Protein AF-A0A1Y3QHW6-F1 (afdb_monomer_lite)

Radius of gyration: 36.54 Å; chains: 1; bounding box: 69×75×124 Å

Secondary structure (DSSP, 8-state):
----S-EEHHHHHHHH---HHHHHHHHHHHHHHHT-EE-TTS-EEE-GGGHHHHHHHHTT--HHHHHHHHH-TT--PPPP-----------------------PPP-----PPP-PPP---------------PPPPPPPP---SHHHHHHHHHHHHHHHHHHHHHHHHHHHHHHHHHHHHHHHHHS-----------------------------------------------------

Foldseek 3Di:
DDQPQKDWLVRLCVVQVNDSVVSLVCCVVCVVVQVWDADPVRTTIHGPLLSQLSNCVSLVHDNVVSVVCSVDVVPDDDPRPPDPPPDDDDPDPPPDPPDDPPDDDDDDDDDDDDDDDDDDDDDDDDDDDDDDPDPDDPDPDPPDDDVVVVVVVSVVVVVVVVVVVVVVVVVVVVVVVVVVVVVVVVPDDPPPPDDDDDDDDDDDDDDDDDDDDDDDDDDPPPPPDPDPDDDDPDDPPDDD

pLDDT: mean 71.09, std 21.03, range [38.38, 97.81]

Structure (mmCIF, N/CA/C/O backbone):
data_AF-A0A1Y3QHW6-F1
#
_entry.id   AF-A0A1Y3QHW6-F1
#
loop_
_atom_site.group_PDB
_atom_site.id
_atom_site.type_symbol
_atom_site.label_atom_id
_atom_site.label_alt_id
_atom_site.label_comp_id
_atom_site.label_asym_id
_atom_site.label_entity_id
_atom_site.label_seq_id
_atom_site.pdbx_PDB_ins_code
_atom_site.Cartn_x
_atom_site.Cartn_y
_atom_site.Cartn_z
_atom_site.occupancy
_atom_site.B_iso_or_equiv
_atom_site.auth_seq_id
_atom_site.auth_comp_id
_atom_site.auth_asym_id
_atom_site.auth_atom_id
_atom_site.pdbx_PDB_model_num
ATOM 1 N N . MET A 1 1 ? 20.702 -20.110 -12.084 1.00 50.31 1 MET A N 1
ATOM 2 C CA . MET A 1 1 ? 19.953 -19.387 -11.038 1.00 50.31 1 MET A CA 1
ATOM 3 C C . MET A 1 1 ? 20.447 -17.958 -11.109 1.00 50.31 1 MET A C 1
ATOM 5 O O . MET A 1 1 ? 21.580 -17.715 -10.714 1.00 50.31 1 MET A O 1
ATOM 9 N N . ASP A 1 2 ? 19.695 -17.079 -11.771 1.00 49.91 2 ASP A N 1
ATOM 10 C CA . ASP A 1 2 ? 20.129 -15.710 -12.058 1.00 49.91 2 ASP A CA 1
ATOM 11 C C . ASP A 1 2 ? 20.392 -14.936 -10.763 1.00 49.91 2 ASP A C 1
ATOM 13 O O . ASP A 1 2 ? 19.491 -14.714 -9.958 1.00 49.91 2 ASP A O 1
ATOM 17 N N . LEU A 1 3 ? 21.645 -14.522 -10.573 1.00 64.12 3 LEU A N 1
ATOM 18 C CA . LEU A 1 3 ? 22.094 -13.652 -9.486 1.00 64.12 3 LEU A CA 1
ATOM 19 C C . LEU A 1 3 ? 21.730 -12.199 -9.811 1.00 64.12 3 LEU A C 1
ATOM 21 O O . LEU A 1 3 ? 22.597 -11.329 -9.867 1.00 64.12 3 LEU A O 1
ATOM 25 N N . ARG A 1 4 ? 20.454 -11.925 -10.097 1.00 70.38 4 ARG A N 1
ATOM 26 C CA . ARG A 1 4 ? 20.011 -10.534 -10.188 1.00 70.38 4 ARG A CA 1
ATOM 27 C C . ARG A 1 4 ? 20.125 -9.921 -8.797 1.00 70.38 4 ARG A C 1
ATOM 29 O O . ARG A 1 4 ? 19.460 -10.359 -7.859 1.00 70.38 4 ARG A O 1
ATOM 36 N N . THR A 1 5 ? 21.010 -8.937 -8.683 1.00 85.94 5 THR A N 1
ATOM 37 C CA . THR A 1 5 ? 21.244 -8.178 -7.449 1.00 85.94 5 THR A CA 1
ATOM 38 C C . THR A 1 5 ? 20.034 -7.314 -7.098 1.00 85.94 5 THR A C 1
ATOM 40 O O . THR A 1 5 ? 19.753 -7.094 -5.921 1.00 85.94 5 THR A O 1
ATOM 43 N N . GLU A 1 6 ? 19.293 -6.874 -8.116 1.00 95.06 6 GLU A N 1
ATOM 44 C CA . GLU A 1 6 ? 18.176 -5.946 -7.990 1.00 95.06 6 GLU A CA 1
ATOM 45 C C . GLU A 1 6 ? 16.954 -6.439 -8.775 1.00 95.06 6 GLU A C 1
ATOM 47 O O . GLU A 1 6 ? 17.069 -6.986 -9.874 1.00 95.06 6 GLU A O 1
ATOM 52 N N . TYR A 1 7 ? 15.783 -6.233 -8.184 1.00 96.44 7 TYR A N 1
ATOM 53 C CA . TYR A 1 7 ? 14.470 -6.596 -8.695 1.00 96.44 7 TYR A CA 1
ATOM 54 C C . TYR A 1 7 ? 13.623 -5.336 -8.784 1.00 96.44 7 TYR A C 1
ATOM 56 O O . TYR A 1 7 ? 13.557 -4.558 -7.833 1.00 96.44 7 TYR A O 1
ATOM 64 N N . THR A 1 8 ? 12.952 -5.137 -9.908 1.00 97.12 8 THR A N 1
ATOM 65 C CA . THR A 1 8 ? 11.992 -4.041 -10.079 1.00 97.12 8 THR A CA 1
ATOM 66 C C . THR A 1 8 ? 10.615 -4.430 -9.532 1.00 97.12 8 THR A C 1
ATOM 68 O O . THR A 1 8 ? 10.347 -5.601 -9.255 1.00 97.12 8 THR A O 1
ATOM 71 N N . VAL A 1 9 ? 9.700 -3.465 -9.402 1.00 97.25 9 VAL A N 1
ATOM 72 C CA . VAL A 1 9 ? 8.302 -3.735 -9.014 1.00 97.25 9 VAL A CA 1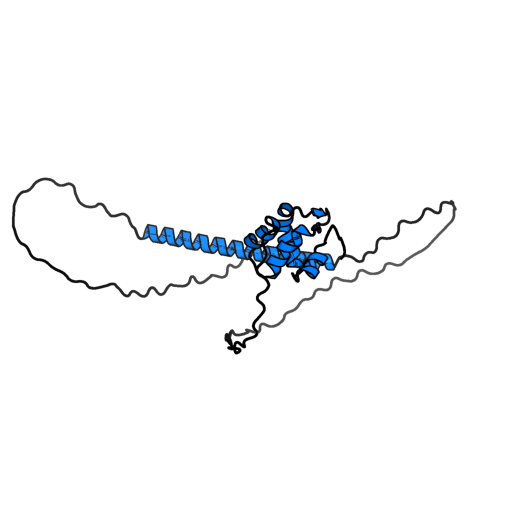
ATOM 73 C C . VAL A 1 9 ? 7.643 -4.835 -9.878 1.00 97.25 9 VAL A C 1
ATOM 75 O O . VAL A 1 9 ? 7.065 -5.757 -9.294 1.00 97.25 9 VAL A O 1
ATOM 78 N N . PRO A 1 10 ? 7.728 -4.814 -11.229 1.00 97.31 10 PRO A N 1
ATOM 79 C CA . PRO A 1 10 ? 7.222 -5.909 -12.060 1.00 97.31 10 PRO A CA 1
ATOM 80 C C . PRO A 1 10 ? 7.868 -7.265 -11.761 1.00 97.31 10 PRO A C 1
ATOM 82 O O . PRO A 1 10 ? 7.159 -8.270 -11.713 1.00 97.31 10 PRO A O 1
ATOM 85 N N . ASP A 1 11 ? 9.183 -7.306 -11.519 1.00 96.94 11 ASP A N 1
ATOM 86 C CA . ASP A 1 11 ? 9.879 -8.558 -11.196 1.00 96.94 11 ASP A CA 1
ATOM 87 C C . ASP A 1 11 ? 9.342 -9.154 -9.885 1.00 96.94 11 ASP A C 1
ATOM 89 O O . ASP A 1 11 ? 9.005 -10.338 -9.822 1.00 96.94 11 ASP A O 1
ATOM 93 N N . VAL A 1 12 ? 9.189 -8.323 -8.847 1.00 97.19 12 VAL A N 1
ATOM 94 C CA . VAL A 1 12 ? 8.640 -8.744 -7.547 1.00 97.19 12 VAL A CA 1
ATOM 95 C C . VAL A 1 12 ? 7.199 -9.236 -7.689 1.00 97.19 12 VAL A C 1
ATOM 97 O O . VAL A 1 12 ? 6.845 -10.263 -7.102 1.00 97.19 12 VAL A O 1
ATOM 100 N N . ALA A 1 13 ? 6.373 -8.549 -8.483 1.00 97.25 13 ALA A N 1
ATOM 101 C CA . ALA A 1 13 ? 4.994 -8.953 -8.753 1.00 97.25 13 ALA A CA 1
ATOM 102 C C . ALA A 1 13 ? 4.929 -10.347 -9.399 1.00 97.25 13 ALA A C 1
ATOM 104 O O . ALA A 1 13 ? 4.213 -11.221 -8.909 1.00 97.25 13 ALA A O 1
ATOM 105 N N . VAL A 1 14 ? 5.740 -10.596 -10.432 1.00 97.06 14 VAL A N 1
ATOM 106 C CA . VAL A 1 14 ? 5.816 -11.907 -11.102 1.00 97.06 14 VAL A CA 1
ATOM 107 C C . VAL A 1 14 ? 6.315 -12.995 -10.148 1.00 97.06 14 VAL A C 1
ATOM 109 O O . VAL A 1 14 ? 5.757 -14.089 -10.114 1.00 97.06 14 VAL A O 1
ATOM 112 N N . MET A 1 15 ? 7.335 -12.704 -9.338 1.00 95.31 15 MET A N 1
ATOM 113 C CA . MET A 1 15 ? 7.933 -13.689 -8.431 1.00 95.31 15 MET A CA 1
ATOM 114 C C . MET A 1 15 ? 7.059 -14.052 -7.228 1.00 95.31 15 MET A C 1
ATOM 116 O O . MET A 1 15 ? 7.204 -15.141 -6.668 1.00 95.31 15 MET A O 1
ATOM 120 N N . THR A 1 16 ? 6.205 -13.133 -6.781 1.00 96.25 16 THR A N 1
ATOM 121 C CA . THR A 1 16 ? 5.387 -13.316 -5.570 1.00 96.25 16 THR A CA 1
ATOM 122 C C . THR A 1 16 ? 3.918 -13.582 -5.876 1.00 96.25 16 THR A C 1
ATOM 124 O O . THR A 1 16 ? 3.204 -14.069 -5.004 1.00 96.25 16 THR A O 1
ATOM 127 N N . GLY A 1 17 ? 3.461 -13.284 -7.095 1.00 96.25 17 GLY A N 1
ATOM 128 C CA . GLY A 1 17 ? 2.051 -13.336 -7.478 1.00 96.25 17 GLY A CA 1
ATOM 129 C C . GLY A 1 17 ? 1.224 -12.158 -6.953 1.00 96.25 17 GLY A C 1
ATOM 130 O O . GLY A 1 17 ? 0.001 -12.167 -7.088 1.00 96.25 17 GLY A O 1
ATOM 131 N N . LEU A 1 18 ? 1.850 -11.144 -6.345 1.00 96.38 18 LEU A N 1
ATOM 132 C CA . LEU A 1 18 ? 1.150 -9.933 -5.919 1.00 96.38 18 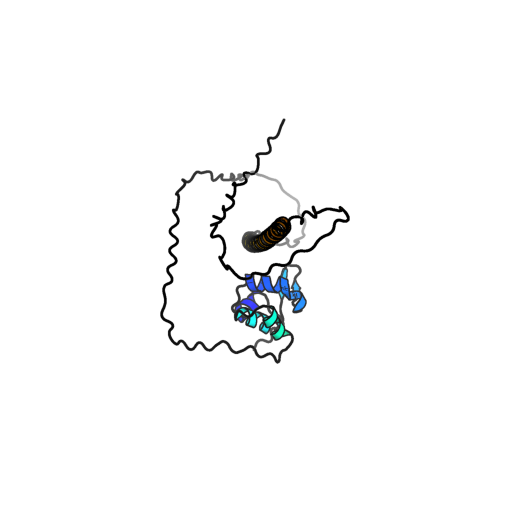LEU A CA 1
ATOM 133 C C . LEU A 1 18 ? 0.831 -9.023 -7.117 1.00 96.38 18 LEU A C 1
ATOM 135 O O . LEU A 1 18 ? 1.680 -8.844 -7.988 1.00 96.38 18 LEU A O 1
ATOM 139 N N . PRO A 1 19 ? -0.345 -8.365 -7.141 1.00 96.19 19 PRO A N 1
ATOM 140 C CA . PRO A 1 19 ? -0.639 -7.328 -8.126 1.00 96.19 19 PRO A CA 1
ATOM 141 C C . PRO A 1 19 ? 0.352 -6.161 -8.040 1.00 96.19 19 PRO A C 1
ATOM 143 O O . PRO A 1 19 ? 0.694 -5.722 -6.940 1.00 96.19 19 PRO A O 1
ATOM 146 N N . ILE A 1 20 ? 0.743 -5.600 -9.189 1.00 95.81 20 ILE A N 1
ATOM 147 C CA . ILE A 1 20 ? 1.669 -4.455 -9.272 1.00 95.81 20 ILE A CA 1
ATOM 148 C C . ILE A 1 20 ? 1.241 -3.279 -8.370 1.00 95.81 20 ILE A C 1
ATOM 150 O O . ILE A 1 20 ? 2.094 -2.804 -7.616 1.00 95.81 20 ILE A O 1
ATOM 154 N N . PRO A 1 21 ? -0.040 -2.846 -8.343 1.00 95.19 21 PRO A N 1
ATOM 155 C CA . PRO A 1 21 ? -0.464 -1.755 -7.460 1.00 95.19 21 PRO A CA 1
ATOM 156 C C . PRO A 1 21 ? -0.208 -2.057 -5.980 1.00 95.19 21 PRO A C 1
ATOM 158 O O . PRO A 1 21 ? 0.227 -1.196 -5.223 1.00 95.19 21 PRO A O 1
ATOM 161 N N . LYS A 1 22 ? -0.391 -3.318 -5.573 1.00 96.00 22 LYS A N 1
ATOM 162 C CA . LYS A 1 22 ? -0.171 -3.757 -4.192 1.00 96.00 22 LYS A CA 1
ATOM 163 C C . LYS A 1 22 ? 1.318 -3.783 -3.838 1.00 96.00 22 LYS A C 1
ATOM 165 O O . LYS A 1 22 ? 1.681 -3.403 -2.729 1.00 96.00 22 LYS A O 1
ATOM 170 N N . VAL A 1 23 ? 2.185 -4.178 -4.773 1.00 97.81 23 VAL A N 1
ATOM 171 C CA . VAL A 1 23 ? 3.643 -4.081 -4.590 1.00 97.81 23 VAL A CA 1
ATOM 172 C C . VAL A 1 23 ? 4.070 -2.616 -4.463 1.00 97.81 23 VAL A C 1
ATOM 174 O O . VAL A 1 23 ? 4.787 -2.297 -3.519 1.00 97.81 23 VAL A O 1
ATOM 177 N N . ARG A 1 24 ? 3.586 -1.717 -5.339 1.00 96.44 24 ARG A N 1
ATOM 178 C CA . ARG A 1 24 ? 3.867 -0.267 -5.258 1.00 96.44 24 ARG A CA 1
ATOM 179 C C . ARG A 1 24 ? 3.414 0.333 -3.927 1.00 96.44 24 ARG A C 1
ATOM 181 O O . ARG A 1 24 ? 4.189 1.058 -3.308 1.00 96.44 24 ARG A O 1
ATOM 188 N N . TYR A 1 25 ? 2.211 -0.010 -3.470 1.00 96.56 25 TYR A N 1
ATOM 189 C CA . TYR A 1 25 ? 1.670 0.443 -2.188 1.00 96.56 25 TYR A CA 1
ATOM 190 C C . TYR A 1 25 ? 2.585 0.073 -1.014 1.00 96.56 25 TYR A C 1
ATOM 192 O O . TYR A 1 25 ? 3.003 0.937 -0.245 1.00 96.56 25 TYR A O 1
ATOM 200 N N . TYR A 1 26 ? 2.974 -1.200 -0.900 1.00 97.12 26 TYR A N 1
ATOM 201 C CA . TYR A 1 26 ? 3.866 -1.619 0.184 1.00 97.12 26 TYR A CA 1
ATOM 202 C C . TYR A 1 26 ? 5.295 -1.100 0.031 1.00 97.12 26 TYR A C 1
ATOM 204 O O . TYR A 1 26 ? 5.968 -0.905 1.040 1.00 97.12 26 TYR A O 1
ATOM 212 N N . ALA A 1 27 ? 5.751 -0.849 -1.195 1.00 97.00 27 ALA A N 1
ATOM 213 C CA . ALA A 1 27 ? 7.024 -0.184 -1.437 1.00 97.00 27 ALA A CA 1
ATOM 214 C C . ALA A 1 27 ? 7.023 1.247 -0.887 1.00 97.00 27 ALA A C 1
ATOM 216 O O . ALA A 1 27 ? 7.979 1.636 -0.236 1.00 97.00 27 ALA A O 1
ATOM 217 N N . HIS A 1 28 ? 5.934 1.998 -1.054 1.00 96.38 28 HIS A N 1
ATOM 218 C CA . HIS A 1 28 ? 5.832 3.347 -0.490 1.00 96.38 28 HIS A CA 1
ATOM 219 C C . HIS A 1 28 ? 5.769 3.340 1.040 1.00 96.38 28 HIS A C 1
ATOM 221 O O . HIS A 1 28 ? 6.367 4.196 1.681 1.00 96.38 28 HIS A O 1
ATOM 227 N N . LEU A 1 29 ? 5.076 2.366 1.637 1.00 96.00 29 LEU A N 1
ATOM 228 C CA . LEU A 1 29 ? 4.942 2.295 3.095 1.00 96.00 29 LEU A CA 1
ATOM 229 C C . LEU A 1 29 ? 6.187 1.759 3.808 1.00 96.00 29 LEU A C 1
ATOM 231 O O . LEU A 1 29 ? 6.498 2.196 4.914 1.00 96.00 29 LEU A O 1
ATOM 235 N N . TYR A 1 30 ? 6.860 0.771 3.216 1.00 96.19 30 TYR A N 1
ATOM 236 C CA . TYR A 1 30 ? 7.916 0.006 3.886 1.00 96.19 30 TYR A CA 1
ATOM 237 C C . TYR A 1 30 ? 9.241 -0.007 3.124 1.00 96.19 30 TYR A C 1
ATOM 239 O O . TYR A 1 30 ? 10.205 -0.581 3.624 1.00 96.19 30 TYR A O 1
ATOM 247 N N . GLY A 1 31 ? 9.323 0.597 1.939 1.00 94.62 31 GLY A N 1
ATOM 248 C CA . GLY A 1 31 ? 10.508 0.553 1.082 1.00 94.62 31 GLY A CA 1
ATOM 249 C C . GLY A 1 31 ? 11.754 1.082 1.778 1.00 94.62 31 GLY A C 1
ATOM 250 O O . GLY A 1 31 ? 12.758 0.375 1.822 1.00 94.62 31 GLY A O 1
ATOM 251 N N . ASP A 1 32 ? 11.657 2.246 2.421 1.00 94.25 32 ASP A N 1
ATOM 252 C CA . ASP A 1 32 ? 12.771 2.840 3.170 1.00 94.25 32 ASP A CA 1
ATOM 253 C C . ASP A 1 32 ? 13.233 1.937 4.321 1.00 94.25 32 ASP A C 1
ATOM 255 O O . ASP A 1 32 ? 14.429 1.728 4.520 1.00 94.25 32 ASP A O 1
ATOM 259 N N . PHE A 1 33 ? 12.286 1.334 5.047 1.00 94.50 33 PHE A N 1
ATOM 260 C CA . PHE A 1 33 ? 12.586 0.410 6.144 1.00 94.50 33 PHE A CA 1
ATOM 261 C C . PHE A 1 33 ? 13.252 -0.880 5.650 1.00 94.50 33 PHE A C 1
ATOM 263 O O . PHE A 1 33 ? 14.163 -1.399 6.291 1.00 94.50 33 PHE A O 1
ATOM 270 N N . LEU A 1 34 ? 12.813 -1.391 4.499 1.00 94.06 34 LEU A N 1
ATOM 271 C CA . LEU A 1 34 ? 13.416 -2.550 3.847 1.00 94.06 34 LEU A CA 1
ATOM 272 C C . LEU A 1 34 ? 14.778 -2.211 3.217 1.00 94.06 34 LEU A C 1
ATOM 274 O O . LEU A 1 34 ? 15.486 -3.117 2.795 1.00 94.06 34 LEU A O 1
ATOM 278 N N . GLY A 1 35 ? 15.162 -0.933 3.130 1.00 94.88 35 GLY A N 1
ATOM 279 C CA . GLY A 1 35 ? 16.352 -0.503 2.398 1.00 94.88 35 GLY A CA 1
ATOM 280 C C . GLY A 1 35 ? 16.213 -0.693 0.884 1.00 94.88 35 GLY A C 1
ATOM 281 O O . GLY A 1 35 ? 17.214 -0.918 0.199 1.00 94.88 35 GLY A O 1
ATOM 282 N N . ALA A 1 36 ? 14.980 -0.662 0.374 1.00 96.06 36 ALA A N 1
ATOM 283 C CA . ALA A 1 36 ? 14.697 -0.527 -1.047 1.00 96.06 36 ALA A CA 1
ATOM 284 C C . ALA A 1 36 ? 15.061 0.889 -1.508 1.00 96.06 36 ALA A C 1
ATOM 286 O O . ALA A 1 36 ? 14.994 1.844 -0.736 1.00 96.06 36 ALA A O 1
ATOM 287 N N . THR A 1 37 ? 15.449 1.029 -2.770 1.00 96.81 37 THR A N 1
ATOM 288 C CA . THR A 1 37 ? 15.836 2.324 -3.333 1.00 96.81 37 THR A CA 1
ATOM 289 C C . THR A 1 37 ? 14.753 2.833 -4.268 1.00 96.81 37 THR A C 1
ATOM 291 O O . THR A 1 37 ? 14.316 2.114 -5.167 1.00 96.81 37 THR A O 1
ATOM 294 N N . CYS A 1 38 ? 14.327 4.077 -4.052 1.00 97.00 38 CYS A N 1
ATOM 295 C CA . CYS A 1 38 ? 13.420 4.782 -4.946 1.00 97.00 38 CYS A CA 1
ATOM 296 C C . CYS A 1 38 ? 14.232 5.648 -5.918 1.00 97.00 38 CYS A C 1
ATOM 298 O O . CYS A 1 38 ? 15.037 6.491 -5.515 1.00 97.00 38 CYS A O 1
ATOM 300 N N . SER A 1 39 ? 14.042 5.407 -7.209 1.00 94.56 39 SER A N 1
ATOM 301 C CA . SER A 1 39 ? 14.565 6.224 -8.299 1.00 94.56 39 SER A CA 1
ATOM 302 C C . SER A 1 39 ? 13.935 7.625 -8.266 1.00 94.56 39 SER A C 1
ATOM 304 O O . SER A 1 39 ? 12.776 7.758 -7.874 1.00 94.56 39 SER A O 1
ATOM 306 N N . PRO A 1 40 ? 14.618 8.682 -8.749 1.00 88.12 40 PRO A N 1
ATOM 307 C CA . PRO A 1 40 ? 14.020 10.017 -8.888 1.00 88.12 40 PRO A CA 1
ATOM 308 C C . PRO A 1 40 ? 12.761 10.048 -9.773 1.00 88.12 40 PRO A C 1
ATOM 310 O O . PRO A 1 40 ? 11.996 11.004 -9.707 1.00 88.12 40 PRO A O 1
ATOM 313 N N . PHE A 1 41 ? 12.539 9.012 -10.587 1.00 90.19 41 PHE A N 1
ATOM 314 C CA . PHE A 1 41 ? 11.335 8.843 -11.408 1.00 90.19 41 PHE A CA 1
ATOM 315 C C . PHE A 1 41 ? 10.190 8.105 -10.686 1.00 90.19 41 PHE A C 1
ATOM 317 O O . PHE A 1 41 ? 9.151 7.870 -11.292 1.00 90.19 41 PHE A O 1
ATOM 324 N N . GLY A 1 42 ? 10.361 7.738 -9.411 1.00 89.25 42 GLY A N 1
ATOM 325 C CA . GLY A 1 42 ? 9.351 7.038 -8.604 1.00 89.25 42 GLY A CA 1
ATOM 326 C C . GLY A 1 42 ? 9.382 5.508 -8.705 1.00 89.25 42 GLY A C 1
ATOM 327 O O . GLY A 1 42 ? 8.545 4.831 -8.107 1.00 89.25 42 GLY A O 1
ATOM 328 N N . ASP A 1 43 ? 10.339 4.941 -9.442 1.00 94.50 43 ASP A N 1
ATOM 329 C CA . ASP A 1 43 ? 10.497 3.490 -9.559 1.00 94.50 43 ASP A CA 1
ATOM 330 C C . ASP A 1 43 ? 11.244 2.898 -8.362 1.00 94.50 43 ASP A C 1
ATOM 332 O O . ASP A 1 43 ? 12.329 3.352 -8.003 1.00 94.50 43 ASP A O 1
ATOM 336 N N . TRP A 1 44 ? 10.697 1.828 -7.787 1.00 97.50 44 TRP A N 1
ATOM 337 C CA . TRP A 1 44 ? 11.311 1.111 -6.670 1.00 97.50 44 TRP A CA 1
ATOM 338 C C . TRP A 1 44 ? 12.137 -0.090 -7.139 1.00 97.50 44 TRP A C 1
ATOM 340 O O . TRP A 1 44 ? 11.663 -0.910 -7.938 1.00 97.50 44 TRP A O 1
ATOM 350 N N . THR A 1 45 ? 13.340 -0.234 -6.580 1.00 97.75 45 THR A N 1
ATOM 351 C CA . THR A 1 45 ? 14.195 -1.417 -6.738 1.00 97.75 45 THR A CA 1
ATOM 352 C C . THR A 1 45 ? 14.444 -2.115 -5.400 1.00 97.75 45 THR A C 1
ATOM 354 O O . THR A 1 45 ? 14.626 -1.495 -4.350 1.00 97.75 45 THR A O 1
ATOM 357 N N . PHE A 1 46 ? 14.429 -3.446 -5.435 1.00 96.69 46 PHE A N 1
ATOM 358 C CA . PHE A 1 46 ? 14.497 -4.328 -4.272 1.00 96.69 46 PHE A CA 1
ATOM 359 C C . PHE A 1 46 ? 15.656 -5.309 -4.400 1.00 96.69 46 PHE A C 1
ATOM 361 O O . PHE A 1 46 ? 16.024 -5.699 -5.501 1.00 96.69 46 PHE A O 1
ATOM 368 N N . ARG A 1 47 ? 16.188 -5.783 -3.274 1.00 95.94 47 ARG A N 1
ATOM 369 C CA . ARG A 1 47 ? 17.163 -6.879 -3.242 1.00 95.94 47 ARG A CA 1
ATOM 370 C C . ARG A 1 47 ? 16.465 -8.216 -3.012 1.00 95.94 47 ARG A C 1
ATOM 372 O O . ARG A 1 47 ? 15.312 -8.265 -2.580 1.00 95.94 47 ARG A O 1
ATOM 379 N N . ALA A 1 48 ? 17.187 -9.312 -3.245 1.00 94.31 48 ALA A N 1
ATOM 380 C CA . ALA A 1 48 ? 16.692 -10.668 -2.987 1.00 94.31 48 ALA A CA 1
ATOM 381 C C . ALA A 1 48 ? 16.190 -10.853 -1.538 1.00 94.31 48 ALA A C 1
ATOM 383 O O . ALA A 1 48 ? 15.211 -11.560 -1.304 1.00 94.31 48 ALA A O 1
ATOM 384 N N . GLU A 1 49 ? 16.818 -10.160 -0.587 1.00 94.06 49 GLU A N 1
ATOM 385 C CA . GLU A 1 49 ? 16.481 -10.148 0.843 1.00 94.06 49 GLU A CA 1
ATOM 386 C C . GLU A 1 49 ? 15.070 -9.617 1.136 1.00 94.06 49 GLU A C 1
ATOM 388 O O . GLU A 1 49 ? 14.494 -9.934 2.172 1.00 94.06 49 GLU A O 1
ATOM 393 N N . HIS A 1 50 ? 14.480 -8.837 0.225 1.00 95.19 50 HIS A N 1
ATOM 394 C CA . HIS A 1 50 ? 13.152 -8.251 0.423 1.00 95.19 50 HIS A CA 1
ATOM 395 C C . HIS A 1 50 ? 12.037 -9.189 -0.074 1.00 95.19 50 HIS A C 1
ATOM 397 O O . HIS A 1 50 ? 10.873 -9.028 0.289 1.00 95.19 50 HIS A O 1
ATOM 403 N N . LEU A 1 51 ? 12.359 -10.200 -0.890 1.00 95.19 51 LEU A N 1
ATOM 404 C CA . LEU A 1 51 ? 11.367 -11.121 -1.460 1.00 95.19 51 LEU A CA 1
ATOM 405 C C . LEU A 1 51 ? 10.572 -11.930 -0.413 1.00 95.19 51 LEU A C 1
ATOM 407 O O . LEU A 1 51 ? 9.373 -12.128 -0.634 1.00 95.19 51 LEU A O 1
ATOM 411 N N . PRO A 1 52 ? 11.152 -12.385 0.720 1.00 95.31 52 PRO A N 1
ATOM 412 C CA . PRO A 1 52 ? 10.394 -13.047 1.783 1.00 95.31 52 PRO A CA 1
ATOM 413 C C . PRO A 1 52 ? 9.228 -12.209 2.327 1.00 95.31 52 PRO A C 1
ATOM 415 O O . PRO A 1 52 ? 8.153 -12.761 2.559 1.00 95.31 52 PRO A O 1
ATOM 418 N N . PHE A 1 53 ? 9.392 -10.885 2.449 1.00 96.25 53 PHE A N 1
ATOM 419 C CA . PHE A 1 53 ? 8.321 -9.974 2.873 1.00 96.25 53 PHE A CA 1
ATOM 420 C C . PHE A 1 53 ? 7.138 -10.002 1.905 1.00 96.25 53 PHE A C 1
ATOM 422 O O . PHE A 1 53 ? 6.000 -10.258 2.302 1.00 96.25 53 PHE A O 1
ATOM 429 N N . PHE A 1 54 ? 7.402 -9.811 0.612 1.00 96.94 54 PHE A N 1
ATOM 430 C CA . PHE A 1 54 ? 6.352 -9.827 -0.407 1.00 96.94 54 PHE A CA 1
ATOM 431 C C . PHE A 1 54 ? 5.700 -11.206 -0.537 1.00 96.94 54 PHE A C 1
ATOM 433 O O . PHE A 1 54 ? 4.490 -11.303 -0.736 1.00 96.94 54 PHE A O 1
ATOM 440 N N . ARG A 1 55 ? 6.460 -12.290 -0.345 1.00 96.06 55 ARG A N 1
ATOM 441 C CA . ARG A 1 55 ? 5.905 -13.649 -0.331 1.00 96.06 55 ARG A CA 1
ATOM 442 C C . ARG A 1 55 ? 4.970 -13.872 0.859 1.00 96.06 55 ARG A C 1
ATOM 444 O O . ARG A 1 55 ? 3.905 -14.454 0.679 1.00 96.06 55 ARG A O 1
ATOM 451 N N . ALA A 1 56 ? 5.323 -13.380 2.046 1.00 95.31 56 ALA A N 1
ATOM 452 C CA . ALA A 1 56 ? 4.451 -13.437 3.218 1.00 95.31 56 ALA A CA 1
ATOM 453 C C . ALA A 1 56 ? 3.137 -12.667 2.985 1.00 95.31 56 ALA A C 1
ATOM 455 O O . ALA A 1 56 ? 2.054 -13.165 3.292 1.00 95.31 56 ALA A O 1
ATOM 456 N N . LEU A 1 57 ? 3.211 -11.487 2.362 1.00 96.50 57 LEU A N 1
ATOM 457 C CA . LEU A 1 57 ? 2.027 -10.707 1.990 1.00 96.50 57 LEU A CA 1
ATOM 458 C C . LEU A 1 57 ? 1.160 -11.405 0.930 1.00 96.50 57 LEU A C 1
ATOM 460 O O . LEU A 1 57 ? -0.068 -11.336 1.001 1.00 96.50 57 LEU A O 1
ATOM 464 N N . ALA A 1 58 ? 1.776 -12.093 -0.035 1.00 95.75 58 ALA A N 1
ATOM 465 C CA . ALA A 1 58 ? 1.065 -12.898 -1.031 1.00 95.75 58 ALA A CA 1
ATOM 466 C C . ALA A 1 58 ? 0.286 -14.059 -0.390 1.00 95.75 58 ALA A C 1
ATOM 468 O O . ALA A 1 58 ? -0.790 -14.418 -0.860 1.00 95.75 58 ALA A O 1
ATOM 469 N N . GLN A 1 59 ? 0.791 -14.597 0.724 1.00 94.75 59 GLN A N 1
ATOM 470 C CA . GLN A 1 59 ? 0.116 -15.617 1.536 1.00 94.75 59 GLN A CA 1
ATOM 471 C C . GLN A 1 59 ? -1.008 -15.047 2.422 1.00 94.75 59 GLN A C 1
ATOM 473 O O . GLN A 1 59 ? -1.641 -15.795 3.163 1.00 94.75 59 GLN A O 1
ATOM 478 N N . GLY A 1 60 ? -1.262 -13.735 2.368 1.00 94.62 60 GLY A N 1
ATOM 479 C CA . GLY A 1 60 ? -2.287 -13.076 3.178 1.00 94.62 60 GLY A CA 1
ATOM 480 C C . GLY A 1 60 ? -1.866 -12.813 4.625 1.00 94.62 60 GLY A C 1
ATOM 481 O O . GLY A 1 60 ? -2.716 -12.484 5.451 1.00 94.62 60 GLY A O 1
ATOM 482 N N . LEU A 1 61 ? -0.575 -12.941 4.952 1.00 95.06 61 LEU A N 1
ATOM 483 C CA . LEU A 1 61 ? -0.084 -12.589 6.281 1.00 95.06 61 LEU A CA 1
ATOM 484 C C . LEU A 1 61 ? -0.126 -11.067 6.486 1.00 95.06 61 LEU A C 1
ATOM 486 O O . LEU A 1 61 ? 0.097 -10.306 5.539 1.00 95.06 61 LEU A O 1
ATOM 490 N N . PRO A 1 62 ? -0.378 -10.597 7.721 1.00 94.88 62 PRO A N 1
ATOM 491 C CA . PRO A 1 62 ? -0.376 -9.172 8.008 1.00 94.88 62 PRO A CA 1
ATOM 492 C C . PRO A 1 62 ? 1.044 -8.588 7.873 1.00 94.88 62 PRO A C 1
ATOM 494 O O . PRO A 1 62 ? 2.020 -9.287 8.176 1.00 94.88 62 PRO A O 1
ATOM 497 N N . PRO A 1 63 ? 1.190 -7.300 7.501 1.00 94.56 63 PRO A N 1
ATOM 498 C CA . PRO A 1 63 ? 2.495 -6.672 7.271 1.00 94.56 63 PRO A CA 1
ATOM 499 C C . PRO A 1 63 ? 3.477 -6.807 8.440 1.00 94.56 63 PRO A C 1
ATOM 501 O O . PRO A 1 63 ? 4.649 -7.099 8.227 1.00 94.56 63 PRO A O 1
ATOM 504 N N . ALA A 1 64 ? 3.002 -6.693 9.684 1.00 93.06 64 ALA A N 1
ATOM 505 C CA . ALA A 1 64 ? 3.841 -6.858 10.873 1.00 93.06 64 ALA A CA 1
ATOM 506 C C . ALA A 1 64 ? 4.483 -8.256 10.971 1.00 93.06 64 ALA A C 1
ATOM 508 O O . ALA A 1 64 ? 5.622 -8.386 11.416 1.00 93.06 64 ALA A O 1
ATOM 509 N N . THR A 1 65 ? 3.776 -9.303 10.536 1.00 93.19 65 THR A N 1
ATOM 510 C CA . THR A 1 65 ? 4.320 -10.668 10.472 1.00 93.19 65 THR A CA 1
ATOM 511 C C . THR A 1 65 ? 5.256 -10.824 9.279 1.00 93.19 65 THR A C 1
ATOM 513 O O . THR A 1 65 ? 6.299 -11.457 9.409 1.00 93.19 65 THR A O 1
ATOM 516 N N . ALA A 1 66 ? 4.931 -10.209 8.139 1.00 94.56 66 ALA A N 1
ATOM 517 C CA . ALA A 1 66 ? 5.788 -10.223 6.957 1.00 94.56 66 ALA A CA 1
ATOM 518 C C . ALA A 1 66 ? 7.154 -9.564 7.218 1.00 94.56 66 ALA A C 1
ATOM 520 O O . ALA A 1 66 ? 8.173 -10.079 6.763 1.00 94.56 66 ALA A O 1
ATOM 521 N N . LEU A 1 67 ? 7.201 -8.472 7.991 1.00 93.56 67 LEU A N 1
ATOM 522 C CA . LEU A 1 67 ? 8.455 -7.796 8.351 1.00 93.56 67 LEU A CA 1
ATOM 523 C C . LEU A 1 67 ? 9.393 -8.694 9.168 1.00 93.56 67 LEU A C 1
ATOM 525 O O . LEU A 1 67 ? 10.609 -8.624 9.000 1.00 93.56 67 LEU A O 1
ATOM 529 N N . LYS A 1 68 ? 8.851 -9.595 9.998 1.00 91.75 68 LYS A N 1
ATOM 530 C CA . LYS A 1 68 ? 9.672 -10.553 10.758 1.00 91.75 68 LYS A CA 1
ATOM 531 C C . LYS A 1 68 ? 10.464 -11.493 9.851 1.00 91.75 68 LYS A C 1
ATOM 533 O O . LYS A 1 68 ? 11.576 -11.848 10.210 1.00 91.75 68 LYS A O 1
ATOM 538 N N . ALA A 1 69 ? 9.934 -11.834 8.674 1.00 86.38 69 ALA A N 1
ATOM 539 C CA . ALA A 1 69 ? 10.618 -12.700 7.713 1.00 86.38 69 ALA A CA 1
ATOM 540 C C . ALA A 1 69 ? 11.856 -12.051 7.066 1.00 86.38 69 ALA A C 1
ATOM 542 O O . ALA A 1 69 ? 12.670 -12.755 6.478 1.00 86.38 69 ALA A O 1
ATOM 543 N N . VAL A 1 70 ? 11.990 -10.722 7.145 1.00 87.50 70 VAL A N 1
ATOM 544 C CA . VAL A 1 70 ? 13.173 -9.990 6.656 1.00 87.50 70 VAL A CA 1
ATOM 545 C C . VAL A 1 70 ? 14.195 -9.806 7.770 1.00 87.50 70 VAL A C 1
ATOM 547 O O . VAL A 1 70 ? 15.391 -9.930 7.535 1.00 87.50 70 VAL A O 1
ATOM 550 N N . VAL A 1 71 ? 13.725 -9.525 8.988 1.00 88.62 71 VAL A N 1
ATOM 551 C CA . VAL A 1 71 ? 14.597 -9.300 10.152 1.00 88.62 71 VAL A CA 1
ATOM 552 C C . VAL A 1 71 ? 15.229 -10.602 10.639 1.00 88.62 71 VAL A C 1
ATOM 554 O O . VAL A 1 71 ? 16.386 -10.607 11.053 1.00 88.62 71 VAL A O 1
ATOM 557 N N . ASP A 1 72 ? 14.479 -11.701 10.593 1.00 85.19 72 ASP A N 1
ATOM 558 C CA . ASP A 1 72 ? 14.940 -13.013 11.020 1.00 85.19 72 ASP A CA 1
ATOM 559 C C . ASP A 1 72 ? 14.921 -13.986 9.830 1.00 85.19 72 ASP A C 1
ATOM 561 O O . ASP A 1 72 ? 13.879 -14.567 9.523 1.00 85.19 72 ASP A O 1
ATOM 565 N N . PRO A 1 73 ? 16.057 -14.200 9.143 1.00 70.81 73 PRO A N 1
ATOM 566 C CA . PRO A 1 73 ? 16.122 -15.139 8.027 1.00 70.81 73 PRO A CA 1
ATOM 567 C C . PRO A 1 73 ? 15.951 -16.602 8.470 1.00 70.81 73 PRO A C 1
ATOM 569 O O . PRO A 1 73 ? 15.725 -17.465 7.621 1.00 70.81 73 PRO A O 1
ATOM 572 N N . ALA A 1 74 ? 16.038 -16.902 9.775 1.00 75.50 74 ALA A N 1
ATOM 573 C CA . ALA A 1 74 ? 15.700 -18.218 10.313 1.00 75.50 74 ALA A CA 1
ATOM 574 C C . ALA A 1 74 ? 14.182 -18.397 10.501 1.00 75.50 74 ALA A C 1
ATOM 576 O O . ALA A 1 74 ? 13.714 -19.528 10.683 1.00 75.50 74 ALA A O 1
ATOM 577 N N . PHE A 1 75 ? 13.397 -17.315 10.405 1.00 74.81 75 PHE A N 1
ATOM 578 C CA . PHE A 1 75 ? 11.942 -17.375 10.407 1.00 74.81 75 PHE A CA 1
ATOM 579 C C . PHE A 1 75 ? 11.449 -18.071 9.136 1.00 74.81 75 PHE A C 1
ATOM 581 O O . PHE A 1 75 ? 11.258 -17.483 8.070 1.00 74.81 75 PHE A O 1
ATOM 588 N N . THR A 1 76 ? 11.235 -19.375 9.262 1.00 72.19 76 THR A N 1
ATOM 589 C CA . THR A 1 76 ? 10.672 -20.185 8.191 1.00 72.19 76 THR A CA 1
ATOM 590 C C . THR A 1 76 ? 9.173 -19.927 8.154 1.00 72.19 76 THR A C 1
ATOM 592 O O . THR A 1 76 ? 8.453 -20.290 9.086 1.00 72.19 76 THR A O 1
ATOM 595 N N . LEU A 1 77 ? 8.698 -19.281 7.085 1.00 72.50 77 LEU A N 1
ATOM 596 C CA . LEU A 1 77 ? 7.265 -19.133 6.845 1.00 72.50 77 LEU A CA 1
ATOM 597 C C . LEU A 1 77 ? 6.618 -20.525 6.882 1.00 72.50 77 LEU A C 1
ATOM 599 O O . LEU A 1 77 ? 7.150 -21.441 6.243 1.00 72.50 77 LEU A O 1
ATOM 603 N N . PRO A 1 78 ? 5.495 -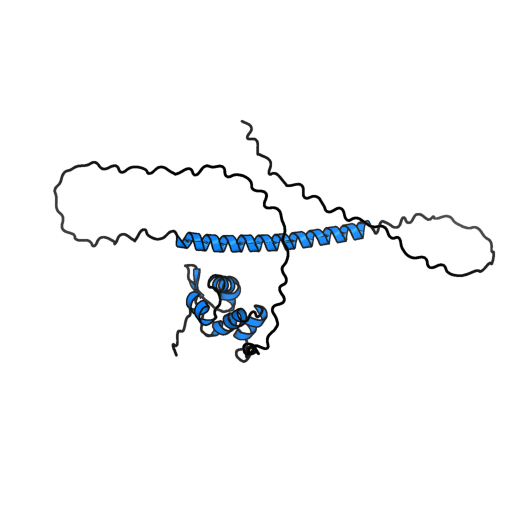20.707 7.605 1.00 67.69 78 PRO A N 1
ATOM 604 C CA . PRO A 1 78 ? 4.750 -21.953 7.530 1.00 67.69 78 PRO A CA 1
ATOM 605 C C . PRO A 1 78 ? 4.459 -22.212 6.053 1.00 67.69 78 PRO A C 1
ATOM 607 O O . PRO A 1 78 ? 3.962 -21.328 5.351 1.00 67.69 78 PRO A O 1
ATOM 610 N N . GLY A 1 79 ? 4.871 -23.387 5.565 1.00 65.62 79 GLY A N 1
ATOM 611 C CA . GLY A 1 79 ? 4.666 -23.763 4.171 1.00 65.62 79 GLY A CA 1
ATOM 612 C C . GLY A 1 79 ? 3.204 -23.530 3.785 1.00 65.62 79 GLY A C 1
ATOM 613 O O . GLY A 1 79 ? 2.334 -23.661 4.654 1.00 65.62 79 GLY A O 1
ATOM 614 N N . PRO A 1 80 ? 2.921 -23.148 2.523 1.00 63.47 80 PRO A N 1
ATOM 615 C CA . PRO A 1 80 ? 1.548 -22.932 2.084 1.00 63.47 80 PRO A CA 1
ATOM 616 C C . PRO A 1 80 ? 0.723 -24.142 2.527 1.00 63.47 80 PRO A C 1
ATOM 618 O O . PRO A 1 80 ? 1.207 -25.265 2.339 1.00 63.47 80 PRO A O 1
ATOM 621 N N . PRO A 1 81 ? -0.448 -23.948 3.166 1.00 55.12 81 PRO A N 1
ATOM 622 C CA . PRO A 1 81 ? -1.269 -25.069 3.581 1.00 55.12 81 PRO A CA 1
ATOM 623 C C . PRO A 1 81 ? -1.499 -25.901 2.328 1.00 55.12 81 PRO A C 1
ATOM 625 O O . PRO A 1 81 ? -2.111 -25.431 1.368 1.00 55.12 81 PRO A O 1
ATOM 628 N N . VAL A 1 82 ? -0.903 -27.093 2.294 1.00 62.69 82 VAL A N 1
ATOM 629 C CA . VAL A 1 82 ? -1.110 -28.044 1.213 1.00 62.69 82 VAL A CA 1
ATOM 630 C C . VAL A 1 82 ? -2.590 -28.343 1.302 1.00 62.69 82 VAL A C 1
ATOM 632 O O . VAL A 1 82 ? -3.029 -28.989 2.250 1.00 62.69 82 VAL A O 1
ATOM 635 N N . GLY A 1 83 ? -3.364 -27.732 0.408 1.00 50.56 83 GLY A N 1
ATOM 636 C CA . GLY A 1 83 ? -4.808 -27.825 0.422 1.00 50.56 83 GLY A CA 1
ATOM 637 C C . GLY A 1 83 ? -5.186 -29.287 0.287 1.00 50.56 83 GLY A C 1
ATOM 638 O O . GLY A 1 83 ? -5.209 -29.818 -0.822 1.00 50.56 83 GLY A O 1
ATOM 639 N N . HIS A 1 84 ? -5.483 -29.933 1.414 1.00 46.38 84 HIS A N 1
ATOM 640 C CA . HIS A 1 84 ? -6.337 -31.100 1.423 1.00 46.38 84 HIS A CA 1
ATOM 641 C C . HIS A 1 84 ? -7.653 -30.616 0.835 1.00 46.38 84 HIS A C 1
ATOM 643 O O . HIS A 1 84 ? -8.402 -29.854 1.443 1.00 46.38 84 HIS A O 1
ATOM 649 N N . THR A 1 85 ? -7.848 -30.970 -0.428 1.00 50.66 85 THR A N 1
ATOM 650 C CA . THR A 1 85 ? -9.040 -30.694 -1.218 1.00 50.66 85 THR A CA 1
ATOM 651 C C . THR A 1 85 ? -10.136 -31.658 -0.763 1.00 50.66 85 THR A C 1
ATOM 653 O O . THR A 1 85 ? -10.735 -32.358 -1.567 1.00 50.66 85 THR A O 1
ATOM 656 N N . ASP A 1 86 ? -10.372 -31.743 0.546 1.00 50.53 86 ASP A N 1
ATOM 657 C CA . ASP A 1 86 ? -11.534 -32.441 1.070 1.00 50.53 86 ASP A CA 1
ATOM 658 C C . ASP A 1 86 ? -12.724 -31.504 0.907 1.00 50.53 86 ASP A C 1
ATOM 660 O O . ASP A 1 86 ? -12.783 -30.404 1.463 1.00 50.53 86 ASP A O 1
ATOM 664 N N . GLY A 1 87 ? -13.614 -31.924 0.011 1.00 50.31 87 GLY A N 1
ATOM 665 C CA . GLY A 1 87 ? -14.717 -31.143 -0.511 1.00 50.31 87 GLY A CA 1
ATOM 666 C C . GLY A 1 87 ? -15.578 -30.531 0.584 1.00 50.31 87 GLY A C 1
ATOM 667 O O . GLY A 1 87 ? -16.338 -31.220 1.260 1.00 50.31 87 GLY A O 1
ATOM 668 N N . TYR A 1 88 ? -15.534 -29.206 0.681 1.00 46.62 88 TYR A N 1
ATOM 669 C CA . TYR A 1 88 ? -16.622 -28.452 1.279 1.00 46.62 88 TYR A CA 1
ATOM 670 C C . TYR A 1 88 ? -17.717 -28.262 0.221 1.00 46.62 88 TYR A C 1
ATOM 672 O O . TYR A 1 88 ? -17.438 -27.718 -0.852 1.00 46.62 88 TYR A O 1
ATOM 680 N N . PRO A 1 89 ? -18.958 -28.715 0.478 1.00 55.75 89 PRO A N 1
ATOM 681 C CA . PRO A 1 89 ? -20.064 -28.506 -0.440 1.00 55.75 89 PRO A CA 1
ATOM 682 C C . PRO A 1 89 ? -20.370 -27.010 -0.541 1.00 55.75 89 PRO A C 1
ATOM 684 O O . PRO A 1 89 ? -20.443 -26.300 0.462 1.00 55.75 89 PRO A O 1
ATOM 687 N N . ALA A 1 90 ? -20.559 -26.548 -1.774 1.00 50.12 90 ALA A N 1
ATOM 688 C CA . ALA A 1 90 ? -20.977 -25.198 -2.112 1.00 50.12 90 ALA A CA 1
ATOM 689 C C . ALA A 1 90 ? -22.340 -24.873 -1.474 1.00 50.12 90 ALA A C 1
ATOM 691 O O . ALA A 1 90 ? -23.401 -25.128 -2.042 1.00 50.12 90 ALA A O 1
ATOM 692 N N . GLY A 1 91 ? -22.310 -24.306 -0.270 1.00 45.12 91 GLY A N 1
ATOM 693 C CA . GLY A 1 91 ? -23.452 -23.640 0.338 1.00 45.12 91 GLY A CA 1
ATOM 694 C C . GLY A 1 91 ? -23.629 -22.266 -0.295 1.00 45.12 91 GLY A C 1
ATOM 695 O O . GLY A 1 91 ? -23.009 -21.298 0.139 1.00 45.12 91 GLY A O 1
ATOM 696 N N . ASN A 1 92 ? -24.470 -22.195 -1.326 1.00 52.84 92 ASN A N 1
ATOM 697 C CA . ASN A 1 92 ? -24.983 -20.955 -1.902 1.00 52.84 92 ASN A CA 1
ATOM 698 C C . ASN A 1 92 ? -25.629 -20.089 -0.809 1.00 52.84 92 ASN A C 1
ATOM 700 O O . ASN A 1 92 ? -26.780 -20.307 -0.437 1.00 52.84 92 ASN A O 1
ATOM 704 N N . VAL A 1 93 ? -24.921 -19.065 -0.331 1.00 49.88 93 VAL A N 1
ATOM 705 C CA . VAL A 1 93 ? -25.555 -17.930 0.351 1.00 49.88 93 VAL A CA 1
ATOM 706 C C . VAL A 1 93 ? -25.845 -16.881 -0.710 1.00 49.88 93 VAL A C 1
ATOM 708 O O . VAL A 1 93 ? -25.084 -15.943 -0.939 1.00 49.88 93 VAL A O 1
ATOM 711 N N . GLN A 1 94 ? -26.969 -17.089 -1.387 1.00 45.66 94 GLN A N 1
ATOM 712 C CA . GLN A 1 94 ? -27.633 -16.091 -2.205 1.00 45.66 94 GLN A CA 1
ATOM 713 C C . GLN A 1 94 ? -28.127 -14.987 -1.264 1.00 45.66 94 GLN A C 1
ATOM 715 O O . GLN A 1 94 ? -29.172 -15.114 -0.629 1.00 45.66 94 GLN A O 1
ATOM 720 N N . ARG A 1 95 ? -27.333 -13.921 -1.106 1.00 50.47 95 ARG A N 1
ATOM 721 C CA . ARG A 1 95 ? -27.848 -12.669 -0.546 1.00 50.47 95 ARG A CA 1
ATOM 722 C C . ARG A 1 95 ? -28.684 -12.002 -1.620 1.00 50.47 95 ARG A C 1
ATOM 724 O O . ARG A 1 95 ? -28.169 -11.419 -2.567 1.00 50.47 95 ARG A O 1
ATOM 731 N N . ASP A 1 96 ? -29.981 -12.159 -1.434 1.00 46.88 96 ASP A N 1
ATOM 732 C CA . ASP A 1 96 ? -31.033 -11.372 -2.040 1.00 46.88 96 ASP A CA 1
ATOM 733 C C . ASP A 1 96 ? -30.768 -9.883 -1.751 1.00 46.88 96 ASP A C 1
ATOM 735 O O . ASP A 1 96 ? -30.877 -9.412 -0.618 1.00 46.88 96 ASP A O 1
ATOM 739 N N . CYS A 1 97 ? -30.323 -9.155 -2.772 1.00 44.41 97 CYS A N 1
ATOM 740 C CA . CYS A 1 97 ? -30.321 -7.698 -2.794 1.00 44.41 97 CYS A CA 1
ATOM 741 C C . CYS A 1 97 ? -31.345 -7.250 -3.837 1.00 44.41 97 CYS A C 1
ATOM 743 O O . CYS A 1 97 ? -30.994 -6.718 -4.888 1.00 44.41 97 CYS A O 1
ATOM 745 N N . GLY A 1 98 ? -32.623 -7.501 -3.547 1.00 49.50 98 GLY A N 1
ATOM 746 C CA . GLY A 1 98 ? -33.721 -6.755 -4.143 1.00 49.50 98 GLY A CA 1
ATOM 747 C C . GLY A 1 98 ? -33.637 -5.291 -3.711 1.00 49.50 98 GLY A C 1
ATOM 748 O O . GLY A 1 98 ? -33.902 -4.954 -2.559 1.00 49.50 98 GLY A O 1
ATOM 749 N N . GLY A 1 99 ? -33.235 -4.428 -4.640 1.00 42.12 99 GLY A N 1
ATOM 750 C CA . GLY A 1 99 ? -33.278 -2.979 -4.502 1.00 42.12 99 GLY A CA 1
ATOM 751 C C . GLY A 1 99 ? -33.583 -2.366 -5.861 1.00 42.12 99 GLY A C 1
ATOM 752 O O . GLY A 1 99 ? -32.745 -2.402 -6.759 1.00 42.12 99 GLY A O 1
ATOM 753 N N . ASP A 1 100 ? -34.811 -1.873 -6.004 1.00 41.66 100 ASP A N 1
ATOM 754 C CA . ASP A 1 100 ? -35.379 -1.190 -7.162 1.00 41.66 100 ASP A CA 1
ATOM 755 C C . ASP A 1 100 ? -34.389 -0.297 -7.928 1.00 41.66 100 ASP A C 1
ATOM 757 O O . ASP A 1 100 ? -33.955 0.761 -7.468 1.00 41.66 100 ASP A O 1
ATOM 761 N N . VAL A 1 101 ? -34.094 -0.699 -9.167 1.00 46.00 101 VAL A N 1
ATOM 762 C CA . VAL A 1 101 ? -33.433 0.140 -10.168 1.00 46.00 101 VAL A CA 1
ATOM 763 C C . VAL A 1 101 ? -34.470 1.119 -10.713 1.00 46.00 101 VAL A C 1
ATOM 765 O O . VAL A 1 101 ? -35.165 0.853 -11.698 1.00 46.00 101 VAL A O 1
ATOM 768 N N . GLN A 1 102 ? -34.568 2.275 -10.064 1.00 45.94 102 GLN A N 1
ATOM 769 C CA . GLN A 1 102 ? -35.293 3.425 -10.582 1.00 45.94 102 GLN A CA 1
ATOM 770 C C . GLN A 1 102 ? -34.539 3.962 -11.811 1.00 45.94 102 GLN A C 1
ATOM 772 O O . GLN A 1 102 ? -33.548 4.685 -11.711 1.00 45.94 102 GLN A O 1
ATOM 777 N N . ARG A 1 103 ? -34.988 3.543 -13.002 1.00 51.78 103 ARG A N 1
ATOM 778 C CA . ARG A 1 103 ? -34.518 4.058 -14.294 1.00 51.78 103 ARG A CA 1
ATOM 779 C C . ARG A 1 103 ? -34.839 5.549 -14.384 1.00 51.78 103 ARG A C 1
ATOM 781 O O . ARG A 1 103 ? -36.006 5.909 -14.524 1.00 51.78 103 ARG A O 1
ATOM 788 N N . HIS A 1 104 ? -33.815 6.396 -14.384 1.00 43.66 104 HIS A N 1
ATOM 789 C CA . HIS A 1 104 ? -33.928 7.772 -14.861 1.00 43.66 104 HIS A CA 1
ATOM 790 C C . HIS A 1 104 ? -33.317 7.912 -16.266 1.00 43.66 104 HIS A C 1
ATOM 792 O O . HIS A 1 104 ? -32.324 7.248 -16.572 1.00 43.66 104 HIS A O 1
ATOM 798 N N . PRO A 1 105 ? -33.939 8.724 -17.143 1.00 57.88 105 PRO A N 1
ATOM 799 C CA . PRO A 1 105 ? -33.607 8.790 -18.559 1.00 57.88 105 PRO A CA 1
ATOM 800 C C . PRO A 1 105 ? -32.341 9.605 -18.840 1.00 57.88 105 PRO A C 1
ATOM 802 O O . PRO A 1 105 ? -32.047 10.613 -18.199 1.00 57.88 105 PRO A O 1
ATOM 805 N N . ALA A 1 106 ? -31.629 9.158 -19.872 1.00 47.31 106 ALA A N 1
ATOM 806 C CA . ALA A 1 106 ? -30.484 9.819 -20.467 1.00 47.31 106 ALA A CA 1
ATOM 807 C C . ALA A 1 106 ? -30.861 11.185 -21.067 1.00 47.31 106 ALA A C 1
ATOM 809 O O . ALA A 1 106 ? -31.716 11.281 -21.943 1.00 47.31 106 ALA A O 1
ATOM 810 N N . THR A 1 107 ? -30.149 12.222 -20.633 1.00 46.09 107 THR A N 1
ATOM 811 C CA . THR A 1 107 ? -30.017 13.526 -21.304 1.00 46.09 107 THR A CA 1
ATOM 812 C C . THR A 1 107 ? -28.580 13.947 -20.980 1.00 46.09 107 THR A C 1
ATOM 814 O O . THR A 1 107 ? -28.243 14.070 -19.813 1.00 46.09 107 THR A O 1
ATOM 817 N N . GLY A 1 108 ? -27.603 13.995 -21.880 1.00 44.03 108 GLY A N 1
ATOM 818 C CA . GLY A 1 108 ? -27.609 14.548 -23.223 1.00 44.03 108 GLY A CA 1
ATOM 819 C C . GLY A 1 108 ? -26.735 15.805 -23.192 1.00 44.03 108 GLY A C 1
ATOM 820 O O . GLY A 1 108 ? -27.225 16.850 -22.786 1.00 44.03 108 GLY A O 1
ATOM 821 N N . SER A 1 109 ? -25.450 15.693 -23.559 1.00 41.12 109 SER A N 1
ATOM 822 C CA . SER A 1 109 ? -24.617 16.752 -24.175 1.00 41.12 109 SER A CA 1
ATOM 823 C C . SER A 1 109 ? -23.137 16.369 -24.150 1.00 41.12 109 SER A C 1
ATOM 825 O O . SER A 1 109 ? -22.365 16.797 -23.295 1.00 41.12 109 SER A O 1
ATOM 827 N N . GLN A 1 110 ? -22.730 15.575 -25.136 1.00 42.72 110 GLN A N 1
ATOM 828 C CA . GLN A 1 110 ? -21.333 15.471 -25.535 1.00 42.72 110 GLN A CA 1
ATOM 829 C C . GLN A 1 110 ? -21.015 16.724 -26.372 1.00 42.72 110 GLN A C 1
ATOM 831 O O . GLN A 1 110 ? -21.426 16.823 -27.527 1.00 42.72 110 GLN A O 1
ATOM 836 N N . ARG A 1 111 ? -20.343 17.724 -25.787 1.00 43.16 111 ARG A N 1
ATOM 837 C CA . ARG A 1 111 ? -19.724 18.802 -26.573 1.00 43.16 111 ARG A CA 1
ATOM 838 C C . ARG A 1 111 ? -18.364 18.316 -27.067 1.00 43.16 111 ARG A C 1
ATOM 840 O O . ARG A 1 111 ? -17.417 18.221 -26.295 1.00 43.16 111 ARG A O 1
ATOM 847 N N . HIS A 1 112 ? -18.300 18.018 -28.359 1.00 55.00 112 HIS A N 1
ATOM 848 C CA . HIS A 1 112 ? -17.059 17.957 -29.125 1.00 55.00 112 HIS A CA 1
ATOM 849 C C . HIS A 1 112 ? -16.328 19.311 -29.056 1.00 55.00 112 HIS A C 1
ATOM 851 O O . HIS A 1 112 ? -16.970 20.338 -29.297 1.00 55.00 112 HIS A O 1
ATOM 857 N N . PRO A 1 113 ? -15.010 19.355 -28.802 1.00 65.31 113 PRO A N 1
ATOM 858 C CA . PRO A 1 113 ? -14.198 20.489 -29.219 1.00 65.31 113 PRO A CA 1
ATOM 859 C C . PRO A 1 113 ? -13.960 20.436 -30.745 1.00 65.31 113 PRO A C 1
ATOM 861 O O . PRO A 1 113 ? -13.803 19.342 -31.301 1.00 65.31 113 PRO A O 1
ATOM 864 N N . PRO A 1 114 ? -13.975 21.590 -31.439 1.00 59.16 114 PRO A N 1
ATOM 865 C CA . PRO A 1 114 ? -13.755 21.662 -32.878 1.00 59.16 114 PRO A CA 1
ATOM 866 C C . PRO A 1 114 ? -12.297 21.363 -33.245 1.00 59.16 114 PRO A C 1
ATOM 868 O O . PRO A 1 114 ? -11.362 21.716 -32.530 1.00 59.16 114 PRO A O 1
ATOM 871 N N . ALA A 1 115 ? -12.136 20.702 -34.389 1.00 53.22 115 ALA A N 1
ATOM 872 C CA . ALA A 1 115 ? -10.871 20.537 -35.078 1.00 53.22 115 ALA A CA 1
ATOM 873 C C . ALA A 1 115 ? -10.447 21.888 -35.663 1.00 53.22 115 ALA A C 1
ATOM 875 O O . ALA A 1 115 ? -11.085 22.375 -36.598 1.00 53.22 115 ALA A O 1
ATOM 876 N N . ASP A 1 116 ? -9.383 22.479 -35.123 1.00 55.56 116 ASP A N 1
ATOM 877 C CA . ASP A 1 116 ? -8.764 23.632 -35.759 1.00 55.56 116 ASP A CA 1
ATOM 878 C C . ASP A 1 116 ? -7.940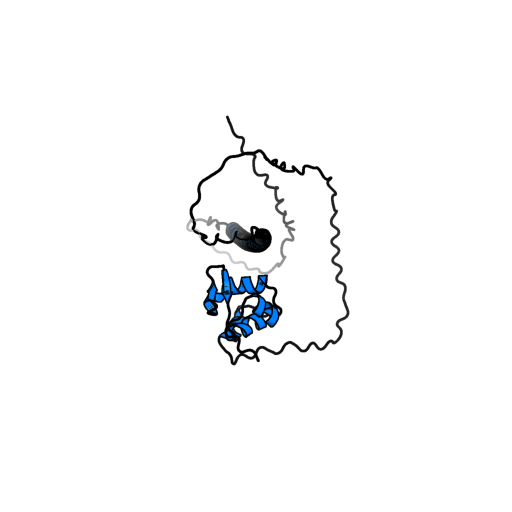 23.199 -36.967 1.00 55.56 116 ASP A C 1
ATOM 880 O O . ASP A 1 116 ? -7.179 22.228 -36.967 1.00 55.56 116 ASP A O 1
ATOM 884 N N . ALA A 1 117 ? -8.213 23.939 -38.031 1.00 48.00 117 ALA A N 1
ATOM 885 C CA . ALA A 1 117 ? -7.898 23.649 -39.400 1.00 48.00 117 ALA A CA 1
ATOM 886 C C . ALA A 1 117 ? -6.427 23.890 -39.738 1.00 48.00 117 ALA A C 1
ATOM 888 O O . ALA A 1 117 ? -5.770 24.829 -39.294 1.00 48.00 117 ALA A O 1
ATOM 889 N N . TYR A 1 118 ? -5.967 23.041 -40.644 1.00 49.25 118 TYR A N 1
ATOM 890 C CA . TYR A 1 118 ? -4.808 23.216 -41.494 1.00 49.25 118 TYR A CA 1
ATOM 891 C C . TYR A 1 118 ? -4.809 24.605 -42.151 1.00 49.25 118 TYR A C 1
ATOM 893 O O . TYR A 1 118 ? -5.653 24.893 -42.997 1.00 49.25 118 TYR A O 1
ATOM 901 N N . HIS A 1 119 ? -3.805 25.424 -41.842 1.00 54.88 119 HIS A N 1
ATOM 902 C CA . HIS A 1 119 ? -3.364 26.481 -42.746 1.00 54.88 119 HIS A CA 1
ATOM 903 C C . HIS A 1 119 ? -2.094 26.024 -43.463 1.00 54.88 119 HIS A C 1
ATOM 905 O O . HIS A 1 119 ? -0.995 26.026 -42.915 1.00 54.88 119 HIS A O 1
ATOM 911 N N . THR A 1 120 ? -2.295 25.601 -44.709 1.00 55.41 120 THR A N 1
ATOM 912 C CA . THR A 1 120 ? -1.282 25.610 -45.764 1.00 55.41 120 THR A CA 1
ATOM 913 C C . THR A 1 120 ? -1.384 26.938 -46.514 1.00 55.41 120 THR A C 1
ATOM 915 O O . THR A 1 120 ? -2.501 27.377 -46.782 1.00 55.41 120 THR A O 1
ATOM 918 N N . SER A 1 121 ? -0.239 27.572 -46.788 1.00 55.41 121 SER A N 1
ATOM 919 C CA . SER A 1 121 ? 0.088 28.535 -47.867 1.00 55.41 121 SER A CA 1
ATOM 920 C C . SER A 1 121 ? 1.214 29.437 -47.334 1.00 55.41 121 SER A C 1
ATOM 922 O O . SER A 1 121 ? 1.033 30.052 -46.290 1.00 55.41 121 SER A O 1
ATOM 924 N N . GLY A 1 122 ? 2.406 29.574 -47.907 1.00 43.44 122 GLY A N 1
ATOM 925 C CA . GLY A 1 122 ? 2.989 29.184 -49.190 1.00 43.44 122 GLY A CA 1
ATOM 926 C C . GLY A 1 122 ? 4.217 30.090 -49.431 1.00 43.44 122 GLY A C 1
ATOM 927 O O . GLY A 1 122 ? 4.231 31.183 -48.878 1.00 43.44 122 GLY A O 1
ATOM 928 N N . ALA A 1 123 ? 5.185 29.601 -50.227 1.00 49.88 123 ALA A N 1
ATOM 929 C CA . ALA A 1 123 ? 6.128 30.328 -51.112 1.00 49.88 123 ALA A CA 1
ATOM 930 C C . ALA A 1 123 ? 6.954 31.525 -50.560 1.00 49.88 123 ALA A C 1
ATOM 932 O O . ALA A 1 123 ? 6.439 32.383 -49.863 1.00 49.88 123 ALA A O 1
ATOM 933 N N . ASP A 1 124 ? 8.218 31.786 -50.894 1.00 51.75 124 ASP A N 1
ATOM 934 C CA . ASP A 1 124 ? 9.264 31.200 -51.742 1.00 51.75 124 ASP A CA 1
ATOM 935 C C . ASP A 1 124 ? 10.561 32.012 -51.456 1.00 51.75 124 ASP A C 1
ATOM 937 O O . ASP A 1 124 ? 10.520 33.036 -50.770 1.00 51.75 124 ASP A O 1
ATOM 941 N N . ASP A 1 125 ? 11.661 31.577 -52.078 1.00 51.31 125 ASP A N 1
ATOM 942 C CA . ASP A 1 125 ? 12.896 32.311 -52.432 1.00 51.31 125 ASP A CA 1
ATOM 943 C C . ASP A 1 125 ? 14.179 32.177 -51.566 1.00 51.31 125 ASP A C 1
ATOM 945 O O . ASP A 1 125 ? 14.129 31.913 -50.361 1.00 51.31 125 ASP A O 1
ATOM 949 N N . PRO A 1 126 ? 15.375 32.230 -52.210 1.00 71.25 126 PRO A N 1
ATOM 950 C CA . PRO A 1 126 ? 16.392 31.194 -52.089 1.00 71.25 126 PRO A CA 1
ATOM 951 C C . PRO A 1 126 ? 17.772 31.794 -51.746 1.00 71.25 126 PRO A C 1
ATOM 953 O O . PRO A 1 126 ? 17.948 32.988 -51.533 1.00 71.25 126 PRO A O 1
ATOM 956 N N . SER A 1 127 ? 18.798 30.946 -51.820 1.00 50.06 127 SER A N 1
ATOM 957 C CA . SER A 1 127 ? 20.183 31.355 -52.072 1.00 50.06 127 SER A CA 1
ATOM 958 C C . SER A 1 127 ? 20.937 32.022 -50.914 1.00 50.06 127 SER A C 1
ATOM 960 O O . SER A 1 127 ? 21.024 33.241 -50.803 1.00 50.06 127 SER A O 1
ATOM 962 N N . SER A 1 128 ? 21.682 31.217 -50.157 1.00 45.78 128 SER A N 1
ATOM 963 C CA . SER A 1 128 ? 23.155 31.216 -50.242 1.00 45.78 128 SER A CA 1
ATOM 964 C C . SER A 1 128 ? 23.736 30.206 -49.261 1.00 45.78 128 SER A C 1
ATOM 966 O O . SER A 1 128 ? 23.301 30.093 -48.119 1.00 45.78 128 SER A O 1
ATOM 968 N N . GLY A 1 129 ? 24.697 29.428 -49.750 1.00 52.94 129 GLY A N 1
ATOM 969 C CA . GLY A 1 129 ? 25.262 28.298 -49.036 1.00 52.94 129 GLY A CA 1
ATOM 970 C C . GLY A 1 129 ? 26.034 28.667 -47.774 1.00 52.94 129 GLY A C 1
ATOM 971 O O . GLY A 1 129 ? 26.680 29.705 -47.689 1.00 52.94 129 GLY A O 1
ATOM 972 N N . HIS A 1 130 ? 26.054 27.724 -46.839 1.00 45.91 130 HIS A N 1
ATOM 973 C CA . HIS A 1 130 ? 27.244 27.469 -46.048 1.00 45.91 130 HIS A CA 1
ATOM 974 C C . HIS A 1 130 ? 27.242 26.009 -45.597 1.00 45.91 130 HIS A C 1
ATOM 976 O O . HIS A 1 130 ? 26.299 25.522 -44.978 1.00 45.91 130 HIS A O 1
ATOM 982 N N . LEU A 1 131 ? 28.324 25.319 -45.941 1.00 55.12 131 LEU A N 1
ATOM 983 C CA . LEU A 1 131 ? 28.697 24.008 -45.434 1.00 55.12 131 LEU A CA 1
ATOM 984 C C . LEU A 1 131 ? 28.715 24.035 -43.899 1.00 55.12 131 LEU A C 1
ATOM 986 O O . LEU A 1 131 ? 29.486 24.799 -43.320 1.00 55.12 131 LEU A O 1
ATOM 990 N N . ALA A 1 132 ? 27.873 23.214 -43.272 1.00 52.31 132 ALA A N 1
ATOM 991 C CA . ALA A 1 132 ? 28.069 22.617 -41.950 1.00 52.31 132 ALA A CA 1
ATOM 992 C C . ALA A 1 132 ? 26.905 21.649 -41.685 1.00 52.31 132 ALA A C 1
ATOM 994 O O . ALA A 1 132 ? 25.873 22.022 -41.128 1.00 52.31 132 ALA A O 1
ATOM 995 N N . GLU A 1 133 ? 27.066 20.396 -42.106 1.00 51.41 133 GLU A N 1
ATOM 996 C CA . GLU A 1 133 ? 26.205 19.288 -41.695 1.00 51.41 133 GLU A CA 1
ATOM 997 C C . GLU A 1 133 ? 26.392 19.066 -40.185 1.00 51.41 133 GLU A C 1
ATOM 999 O O . GLU A 1 133 ? 27.291 18.363 -39.729 1.00 51.41 133 GLU A O 1
ATOM 1004 N N . LYS A 1 134 ? 25.581 19.765 -39.387 1.00 60.72 134 LYS A N 1
ATOM 1005 C CA . LYS A 1 134 ? 25.419 19.528 -37.953 1.00 60.72 134 LYS A CA 1
ATOM 1006 C C . LYS A 1 134 ? 24.275 18.521 -37.802 1.00 60.72 134 LYS A C 1
ATOM 1008 O O . LYS A 1 134 ? 23.181 18.815 -38.287 1.00 60.72 134 LYS A O 1
ATOM 1013 N N . PRO A 1 135 ? 24.480 17.360 -37.156 1.00 54.94 135 PRO A N 1
ATOM 1014 C CA . PRO A 1 135 ? 23.421 16.374 -37.003 1.00 54.94 135 PRO A CA 1
ATOM 1015 C C . PRO A 1 135 ? 22.255 17.001 -36.236 1.00 54.94 135 PRO A C 1
ATOM 1017 O O . PRO A 1 135 ? 22.415 17.508 -35.122 1.00 54.94 135 PRO A O 1
ATOM 1020 N N . ALA A 1 136 ? 21.091 17.015 -36.882 1.00 58.19 136 ALA A N 1
ATOM 1021 C CA . ALA A 1 136 ? 19.846 17.465 -36.292 1.00 58.19 136 ALA A CA 1
ATOM 1022 C C . ALA A 1 136 ? 19.547 16.630 -35.032 1.00 58.19 136 ALA A C 1
ATOM 1024 O O . ALA A 1 136 ? 19.641 15.400 -35.089 1.00 58.19 136 ALA A O 1
ATOM 1025 N N . PRO A 1 137 ? 19.176 17.250 -33.898 1.00 60.31 137 PRO A N 1
ATOM 1026 C CA . PRO A 1 137 ? 18.690 16.497 -32.755 1.00 60.31 137 PRO A CA 1
ATOM 1027 C C . PRO A 1 137 ? 17.397 15.791 -33.167 1.00 60.31 137 PRO A C 1
ATOM 1029 O O . PRO A 1 137 ? 16.446 16.420 -33.635 1.00 60.31 137 PRO A O 1
ATOM 1032 N N . ALA A 1 138 ? 17.400 14.466 -33.032 1.00 61.12 138 ALA A N 1
ATOM 1033 C CA . ALA A 1 138 ? 16.252 13.612 -33.270 1.00 61.12 138 ALA A CA 1
ATOM 1034 C C . ALA A 1 138 ? 15.013 14.197 -32.575 1.00 61.12 138 ALA A C 1
ATOM 1036 O O . ALA A 1 138 ? 15.034 14.453 -31.370 1.00 61.12 138 ALA A O 1
ATOM 1037 N N . ARG A 1 139 ? 13.939 14.428 -33.340 1.00 58.75 139 ARG A N 1
ATOM 1038 C CA . ARG A 1 139 ? 12.635 14.787 -32.773 1.00 58.75 139 ARG A CA 1
ATOM 1039 C C . ARG A 1 139 ? 12.244 13.703 -31.759 1.00 58.75 139 ARG A C 1
ATOM 1041 O O . ARG A 1 139 ? 12.151 12.542 -32.165 1.00 58.75 139 ARG A O 1
ATOM 1048 N N . PRO A 1 140 ? 12.012 14.043 -30.479 1.00 58.88 140 PRO A N 1
ATOM 1049 C CA . PRO A 1 140 ? 11.521 13.070 -29.518 1.00 58.88 140 PRO A CA 1
ATOM 1050 C C . PRO A 1 140 ? 10.119 12.599 -29.944 1.00 58.88 140 PRO A C 1
ATOM 1052 O O . PRO A 1 140 ? 9.319 13.411 -30.423 1.00 58.88 140 PRO A O 1
ATOM 1055 N N . PRO A 1 141 ? 9.807 11.299 -29.819 1.00 60.25 141 PRO A N 1
ATOM 1056 C CA . PRO A 1 141 ? 8.498 10.770 -30.174 1.00 60.25 141 PRO A CA 1
ATOM 1057 C C . PRO A 1 141 ? 7.419 11.348 -29.244 1.00 60.25 141 PRO A C 1
ATOM 1059 O O . PRO A 1 141 ? 7.454 11.159 -28.033 1.00 60.25 141 PRO A O 1
ATOM 1062 N N . LEU A 1 142 ? 6.437 12.040 -29.828 1.00 58.06 142 LEU A N 1
ATOM 1063 C CA . LEU A 1 142 ? 5.276 12.663 -29.166 1.00 58.06 142 LEU A CA 1
ATOM 1064 C C . LEU A 1 142 ? 4.193 11.647 -28.736 1.00 58.06 142 LEU A C 1
ATOM 1066 O O . LEU A 1 142 ? 3.003 11.950 -28.736 1.00 58.06 142 LEU A O 1
ATOM 1070 N N . THR A 1 143 ? 4.577 10.425 -28.373 1.00 57.06 143 THR A N 1
ATOM 1071 C CA . THR A 1 143 ? 3.643 9.344 -28.019 1.00 57.06 143 THR A CA 1
ATOM 1072 C C . THR A 1 143 ? 3.817 8.916 -26.567 1.00 57.06 143 THR A C 1
ATOM 1074 O O . THR A 1 143 ? 4.172 7.776 -26.288 1.00 57.06 143 THR A O 1
ATOM 1077 N N . ALA A 1 144 ? 3.578 9.827 -25.629 1.00 58.12 144 ALA A N 1
ATOM 1078 C CA . ALA A 1 144 ? 3.346 9.466 -24.232 1.00 58.12 144 ALA A CA 1
ATOM 1079 C C . ALA A 1 144 ? 2.454 10.524 -23.569 1.00 58.12 144 ALA A C 1
ATOM 1081 O O . ALA A 1 144 ? 2.952 11.583 -23.195 1.00 58.12 144 ALA A O 1
ATOM 1082 N N . PRO A 1 145 ? 1.128 10.293 -23.499 1.00 54.44 145 PRO A N 1
ATOM 1083 C CA . PRO A 1 145 ? 0.425 10.817 -22.324 1.00 54.44 145 PRO A CA 1
ATOM 1084 C C . PRO A 1 145 ? -0.720 9.945 -21.774 1.00 54.44 145 PRO A C 1
ATOM 1086 O O . PRO A 1 145 ? -1.363 10.357 -20.819 1.00 54.44 145 PRO A O 1
ATOM 1089 N N . VAL A 1 146 ? -1.020 8.764 -22.334 1.00 56.97 146 VAL A N 1
ATOM 1090 C CA . VAL A 1 146 ? -2.228 8.014 -21.909 1.00 56.97 146 VAL A CA 1
ATOM 1091 C C . VAL A 1 146 ? -1.976 7.107 -20.698 1.00 56.97 146 VAL A C 1
ATOM 1093 O O . VAL A 1 146 ? -2.789 7.098 -19.785 1.00 56.97 146 VAL A O 1
ATOM 1096 N N . ARG A 1 147 ? -0.830 6.410 -20.622 1.00 59.38 147 ARG A N 1
ATOM 1097 C CA . ARG A 1 147 ? -0.534 5.530 -19.468 1.00 59.38 147 ARG A CA 1
ATOM 1098 C C . ARG A 1 147 ? -0.344 6.287 -18.150 1.00 59.38 147 ARG A C 1
ATOM 1100 O O . ARG A 1 147 ? -0.668 5.747 -17.105 1.00 59.38 147 ARG A O 1
ATOM 1107 N N . ASP A 1 148 ? 0.125 7.533 -18.210 1.00 76.38 148 ASP A N 1
ATOM 1108 C CA . ASP A 1 148 ? 0.283 8.396 -17.029 1.00 76.38 148 ASP A CA 1
ATOM 1109 C C . ASP A 1 148 ? -1.073 8.759 -16.399 1.00 76.38 148 ASP A C 1
ATOM 1111 O O . ASP A 1 148 ? -1.187 8.930 -15.187 1.00 76.38 148 ASP A O 1
ATOM 1115 N N . LEU A 1 149 ? -2.132 8.824 -17.216 1.00 79.31 149 LEU A N 1
ATOM 1116 C CA . LEU A 1 149 ? -3.476 9.133 -16.742 1.00 79.31 149 LEU A CA 1
ATOM 1117 C C . LEU A 1 149 ? -4.084 7.967 -15.959 1.00 79.31 149 LEU A C 1
ATOM 1119 O O . LEU A 1 149 ? -4.672 8.199 -14.908 1.00 79.31 149 LEU A O 1
ATOM 1123 N N . ASP A 1 150 ? -3.926 6.735 -16.447 1.00 84.50 150 ASP A N 1
ATOM 1124 C CA . ASP A 1 150 ? -4.419 5.542 -15.751 1.00 84.50 150 ASP A CA 1
ATOM 1125 C C . ASP A 1 150 ? -3.709 5.363 -14.400 1.00 84.50 150 ASP A C 1
ATOM 1127 O O . ASP A 1 150 ? -4.361 5.143 -13.383 1.00 84.50 150 ASP A O 1
ATOM 1131 N N . GLU A 1 151 ? -2.388 5.572 -14.351 1.00 82.31 151 GLU A N 1
ATOM 1132 C CA . GLU A 1 151 ? -1.628 5.517 -13.094 1.00 82.31 151 GLU A CA 1
ATOM 1133 C C . GLU A 1 151 ? -2.062 6.617 -12.110 1.00 82.31 151 GLU A C 1
ATOM 1135 O O . GLU A 1 151 ? -2.206 6.362 -10.913 1.00 82.31 151 GLU A O 1
ATOM 1140 N N . ARG A 1 152 ? -2.356 7.827 -12.607 1.00 84.62 152 ARG A N 1
ATOM 1141 C CA . ARG A 1 152 ? -2.929 8.912 -11.796 1.00 84.62 152 ARG A CA 1
ATOM 1142 C C . ARG A 1 152 ? -4.342 8.611 -11.303 1.00 84.62 152 ARG A C 1
ATOM 1144 O O . ARG A 1 152 ? -4.691 9.039 -10.205 1.00 84.62 152 ARG A O 1
ATOM 1151 N N . LEU A 1 153 ? -5.162 7.921 -12.095 1.00 91.06 153 LEU A N 1
ATOM 1152 C CA . LEU A 1 153 ? -6.513 7.520 -11.698 1.00 91.06 153 LEU A CA 1
ATOM 1153 C C . LEU A 1 153 ? -6.480 6.433 -10.623 1.00 91.06 153 LEU A C 1
ATOM 1155 O O . LEU A 1 153 ? -7.254 6.511 -9.667 1.00 91.06 153 LEU A O 1
ATOM 1159 N N . ASP A 1 154 ? -5.571 5.469 -10.740 1.00 91.38 154 ASP A N 1
ATOM 1160 C CA . ASP A 1 154 ? -5.367 4.436 -9.723 1.00 91.38 154 ASP A CA 1
ATOM 1161 C C . ASP A 1 154 ? -4.872 5.048 -8.401 1.00 91.38 154 ASP A C 1
ATOM 1163 O O . ASP A 1 154 ? -5.418 4.746 -7.337 1.00 91.38 154 ASP A O 1
ATOM 1167 N N . GLU A 1 155 ? -3.906 5.970 -8.466 1.00 90.25 155 GLU A N 1
ATOM 1168 C CA . GLU A 1 155 ? -3.409 6.718 -7.302 1.00 90.25 155 GLU A CA 1
ATOM 1169 C C . GLU A 1 155 ? -4.523 7.552 -6.647 1.00 90.25 155 GLU A C 1
ATOM 1171 O O . GLU A 1 155 ? -4.738 7.479 -5.436 1.00 90.25 155 GLU A O 1
ATOM 1176 N N . LEU A 1 156 ? -5.299 8.295 -7.445 1.00 92.38 156 LEU A N 1
ATOM 1177 C CA . LEU A 1 156 ? -6.429 9.079 -6.945 1.00 92.38 156 LEU A CA 1
ATOM 1178 C C . LEU A 1 156 ? -7.491 8.184 -6.292 1.00 92.38 156 LEU A C 1
ATOM 1180 O O . LEU A 1 156 ? -8.059 8.545 -5.262 1.00 92.38 156 LEU A O 1
ATOM 1184 N N . THR A 1 157 ? -7.751 7.009 -6.865 1.00 94.25 157 THR A N 1
ATOM 1185 C CA . THR A 1 157 ? -8.707 6.041 -6.309 1.00 94.25 157 THR A CA 1
ATOM 1186 C C . THR A 1 157 ? -8.249 5.546 -4.941 1.00 94.25 157 THR A C 1
ATOM 1188 O O . THR A 1 157 ? -9.059 5.462 -4.015 1.00 94.25 157 THR A O 1
ATOM 1191 N N . LEU A 1 158 ? -6.950 5.280 -4.787 1.00 94.25 158 LEU A N 1
ATOM 1192 C CA . LEU A 1 158 ? -6.370 4.873 -3.512 1.00 94.25 158 LEU A CA 1
ATOM 1193 C C . LEU A 1 158 ? -6.475 5.987 -2.460 1.00 94.25 158 LEU A C 1
ATOM 1195 O O . LEU A 1 158 ? -6.897 5.725 -1.335 1.00 94.25 158 LEU A O 1
ATOM 1199 N N . GLN A 1 159 ? -6.181 7.233 -2.838 1.00 91.69 159 GLN A N 1
ATOM 1200 C CA . GLN A 1 159 ? -6.306 8.398 -1.952 1.00 91.69 159 GLN A CA 1
ATOM 1201 C C . GLN A 1 159 ? -7.753 8.641 -1.508 1.00 91.69 159 GLN A C 1
ATOM 1203 O O . GLN A 1 159 ? -8.014 8.906 -0.335 1.00 91.69 159 GLN A O 1
ATOM 1208 N N . VAL A 1 160 ? -8.720 8.506 -2.422 1.00 91.31 160 VAL A N 1
ATOM 1209 C CA . VAL A 1 160 ? -10.149 8.616 -2.086 1.00 91.31 160 VAL A CA 1
ATOM 1210 C C . VAL A 1 160 ? -10.571 7.503 -1.126 1.00 91.31 160 VAL A C 1
ATOM 1212 O O . VAL A 1 160 ? -11.362 7.748 -0.213 1.00 91.31 160 VAL A O 1
ATOM 1215 N N . GLN A 1 161 ? -10.050 6.288 -1.305 1.00 93.75 161 GLN A N 1
ATOM 1216 C CA . GLN A 1 161 ? -10.343 5.172 -0.411 1.00 93.75 161 GLN A CA 1
ATOM 1217 C C . GLN A 1 161 ? -9.774 5.397 0.997 1.00 93.75 161 GLN A C 1
ATOM 1219 O O . GLN A 1 161 ? -10.480 5.131 1.972 1.00 93.75 161 GLN A O 1
ATOM 1224 N N . ASP A 1 162 ? -8.553 5.923 1.103 1.00 92.94 162 ASP A N 1
ATOM 1225 C CA . ASP A 1 162 ? -7.920 6.258 2.383 1.00 92.94 162 ASP A CA 1
ATOM 1226 C C . ASP A 1 162 ? -8.702 7.357 3.122 1.00 92.94 162 ASP A C 1
ATOM 1228 O O . ASP A 1 162 ? -9.109 7.177 4.271 1.00 92.94 162 ASP A O 1
ATOM 1232 N N . LEU A 1 163 ? -9.075 8.429 2.412 1.00 94.06 163 LEU A N 1
ATOM 1233 C CA . LEU A 1 163 ? -9.903 9.511 2.955 1.00 94.06 163 LEU A CA 1
ATOM 1234 C C . LEU A 1 163 ? -11.281 9.012 3.428 1.00 94.06 163 LEU A C 1
ATOM 1236 O O . LEU A 1 163 ? -11.814 9.477 4.442 1.00 94.06 163 LEU A O 1
ATOM 1240 N N . CYS A 1 164 ? -11.874 8.047 2.718 1.00 92.81 164 CYS A N 1
ATOM 1241 C CA . CYS A 1 164 ? -13.123 7.417 3.147 1.00 92.81 164 CYS A CA 1
ATOM 1242 C C . CYS A 1 164 ? -12.947 6.635 4.453 1.00 92.81 164 CYS A C 1
ATOM 1244 O O . CYS A 1 164 ? -13.847 6.649 5.295 1.00 92.81 164 CYS A O 1
ATOM 1246 N N . GLU A 1 165 ? -11.824 5.940 4.630 1.00 93.12 165 GLU A N 1
ATOM 1247 C CA . GLU A 1 165 ? -11.554 5.177 5.847 1.00 93.12 165 GLU A CA 1
ATOM 1248 C C . GLU A 1 165 ? -11.258 6.103 7.033 1.00 93.12 165 GLU A C 1
ATOM 1250 O O . GLU A 1 165 ? -11.826 5.908 8.111 1.00 93.12 165 GLU A O 1
ATOM 1255 N N . GLU A 1 166 ? -10.487 7.172 6.823 1.00 91.81 166 GLU A N 1
ATOM 1256 C CA . GLU A 1 166 ? -10.271 8.222 7.824 1.00 91.81 166 GLU A CA 1
ATOM 1257 C C . GLU A 1 166 ? -11.604 8.859 8.253 1.00 91.81 166 GLU A C 1
ATOM 1259 O O . GLU A 1 166 ? -11.899 8.980 9.445 1.00 91.81 166 GLU A O 1
ATOM 1264 N N . THR A 1 167 ? -12.482 9.163 7.293 1.00 94.62 167 THR A N 1
ATOM 1265 C CA . THR A 1 167 ? -13.808 9.734 7.580 1.00 94.62 167 THR A CA 1
ATOM 1266 C C . THR A 1 167 ? -14.666 8.794 8.433 1.00 94.62 167 THR A C 1
ATOM 1268 O O . THR A 1 167 ? -15.336 9.244 9.369 1.00 94.62 167 THR A O 1
ATOM 1271 N N . LYS A 1 168 ? -14.628 7.478 8.177 1.00 92.69 168 LYS A N 1
ATOM 1272 C CA . LYS A 1 168 ? -15.322 6.494 9.027 1.00 92.69 168 LYS A CA 1
ATOM 1273 C C . LYS A 1 168 ? -14.763 6.489 10.445 1.00 92.69 168 LYS A C 1
ATOM 1275 O O . LYS A 1 168 ? -15.544 6.442 11.396 1.00 92.69 168 LYS A O 1
ATOM 1280 N N . GLN A 1 169 ? -13.440 6.551 10.603 1.00 94.31 169 GLN A N 1
ATOM 1281 C CA . GLN A 1 169 ? -12.805 6.590 11.923 1.00 94.31 169 GLN A CA 1
ATOM 1282 C C . GLN A 1 169 ? -13.227 7.838 12.704 1.00 94.31 169 GLN A C 1
ATOM 1284 O O . GLN A 1 169 ? -13.635 7.725 13.863 1.00 94.31 169 GLN A O 1
ATOM 1289 N N . VAL A 1 170 ? -13.236 9.007 12.056 1.00 96.31 170 VAL A N 1
ATOM 1290 C CA . VAL A 1 170 ? -13.728 10.259 12.655 1.00 96.31 170 VAL A CA 1
ATOM 1291 C C . VAL A 1 170 ? -15.199 10.134 13.061 1.00 96.31 170 VAL A C 1
ATOM 1293 O O . VAL A 1 170 ? -15.573 10.528 14.167 1.00 96.31 170 VAL A O 1
ATOM 1296 N N . GLN A 1 171 ? -16.045 9.533 12.222 1.00 94.88 171 GLN A N 1
ATOM 1297 C CA . GLN A 1 171 ? -17.464 9.340 12.530 1.00 94.88 171 GLN A CA 1
ATOM 1298 C C . GLN A 1 171 ? -17.690 8.390 13.720 1.00 94.88 171 GLN A C 1
ATOM 1300 O O . GLN A 1 171 ? -18.565 8.640 14.560 1.00 94.88 171 GLN A O 1
ATOM 1305 N N . ILE A 1 172 ? -16.893 7.322 13.828 1.00 94.12 172 ILE A N 1
ATOM 1306 C CA . ILE A 1 172 ? -16.906 6.409 14.980 1.00 94.12 172 ILE A CA 1
ATOM 1307 C C . ILE A 1 172 ? -16.493 7.164 16.247 1.00 94.12 172 ILE A C 1
ATOM 1309 O O . ILE A 1 172 ? -17.196 7.080 17.257 1.00 94.12 172 ILE A O 1
ATOM 1313 N N . LEU A 1 173 ? -15.408 7.939 16.189 1.00 95.75 173 LEU A N 1
ATOM 1314 C CA . LEU A 1 173 ? -14.918 8.719 17.324 1.00 95.75 173 LEU A CA 1
ATOM 1315 C C . LEU A 1 173 ? -15.961 9.737 17.804 1.00 95.75 173 LEU A C 1
ATOM 1317 O O . LEU A 1 173 ? -16.271 9.794 18.993 1.00 95.75 173 LEU A O 1
ATOM 1321 N N . LEU A 1 174 ? -16.569 10.491 16.884 1.00 96.25 174 LEU A N 1
ATOM 1322 C CA . LEU A 1 174 ? -17.633 11.443 17.215 1.00 96.25 174 LEU A CA 1
ATOM 1323 C C . LEU A 1 174 ? -18.840 10.749 17.857 1.00 96.25 174 LEU A C 1
ATOM 1325 O O . LEU A 1 174 ? -19.383 11.245 18.844 1.00 96.25 174 LEU A O 1
ATOM 1329 N N . SER A 1 175 ? -19.226 9.575 17.352 1.00 94.44 175 SER A N 1
ATOM 1330 C CA . SER A 1 175 ? -20.316 8.782 17.934 1.00 94.44 175 SER A CA 1
ATOM 1331 C C . SER A 1 175 ? -20.009 8.356 19.374 1.00 94.44 175 SER A C 1
ATOM 1333 O O . SER A 1 175 ? -20.895 8.389 20.229 1.00 94.44 175 SER A O 1
ATOM 1335 N N . GLN A 1 176 ? -18.756 7.995 19.665 1.00 93.81 176 GLN A N 1
ATOM 1336 C CA . GLN A 1 176 ? -18.314 7.647 21.018 1.00 93.81 176 GLN A CA 1
ATOM 1337 C C . GLN A 1 176 ? -18.324 8.859 21.954 1.00 93.81 176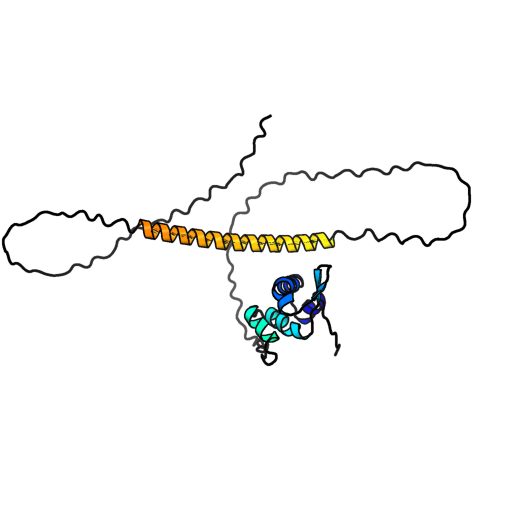 GLN A C 1
ATOM 1339 O O . GLN A 1 176 ? -18.841 8.759 23.066 1.00 93.81 176 GLN A O 1
ATOM 1344 N N . VAL A 1 177 ? -17.816 10.012 21.503 1.00 95.44 177 VAL A N 1
ATOM 1345 C CA . VAL A 1 177 ? -17.822 11.258 22.290 1.00 95.44 177 VAL A CA 1
ATOM 1346 C C . VAL A 1 177 ? -19.251 11.675 22.636 1.00 95.44 177 VAL A C 1
ATOM 1348 O O . VAL A 1 177 ? -19.537 11.973 23.795 1.00 95.44 177 VAL A O 1
ATOM 1351 N N . ILE A 1 178 ? -20.173 11.630 21.670 1.00 95.25 178 ILE A N 1
ATOM 1352 C CA . ILE A 1 178 ? -21.594 11.914 21.916 1.00 95.25 178 ILE A CA 1
ATOM 1353 C C . ILE A 1 178 ? -22.169 10.933 22.946 1.00 95.25 178 ILE A C 1
ATOM 1355 O O . ILE A 1 178 ? -22.862 11.361 23.868 1.00 95.25 178 ILE A O 1
ATOM 1359 N N . GLY A 1 179 ? -21.851 9.640 22.835 1.00 92.50 179 GLY A N 1
ATOM 1360 C CA . GLY A 1 179 ? -22.279 8.629 23.805 1.00 92.50 179 GLY A CA 1
ATOM 1361 C C . GLY A 1 179 ? -21.783 8.913 25.227 1.00 92.50 179 GLY A C 1
ATOM 1362 O O . GLY A 1 179 ? -22.557 8.813 26.179 1.00 92.50 179 GLY A O 1
ATOM 1363 N N . LEU A 1 180 ? -20.523 9.333 25.379 1.00 94.00 180 LEU A N 1
ATOM 1364 C CA . LEU A 1 180 ? -19.950 9.712 26.674 1.00 94.00 180 LEU A CA 1
ATOM 1365 C C . LEU A 1 180 ? -20.612 10.964 27.255 1.00 94.00 180 LEU A C 1
ATOM 1367 O O . LEU A 1 180 ? -20.945 10.982 28.440 1.00 94.00 180 LEU A O 1
ATOM 1371 N N . LEU A 1 181 ? -20.847 11.986 26.429 1.00 93.19 181 LEU A N 1
ATOM 1372 C CA . LEU A 1 181 ? -21.530 13.211 26.850 1.00 93.19 181 LEU A CA 1
ATOM 1373 C C . LEU A 1 181 ? -22.974 12.933 27.288 1.00 93.19 181 LEU A C 1
ATOM 1375 O O . LEU A 1 181 ? -23.418 13.459 28.307 1.00 93.19 181 LEU A O 1
ATOM 1379 N N . GLN A 1 182 ? -23.695 12.069 26.568 1.00 92.19 182 GLN A N 1
ATOM 1380 C CA . GLN A 1 182 ? -25.050 11.649 26.941 1.00 92.19 182 GLN A CA 1
ATOM 1381 C C . GLN A 1 182 ? -25.066 10.846 28.247 1.00 92.19 182 GLN A C 1
ATOM 1383 O O . GLN A 1 182 ? -25.937 11.070 29.088 1.00 92.19 182 GLN A O 1
ATOM 1388 N N . ALA A 1 183 ? -24.092 9.952 28.446 1.00 88.81 183 ALA A N 1
ATOM 1389 C CA . ALA A 1 183 ? -23.948 9.212 29.697 1.00 88.81 183 ALA A CA 1
ATOM 1390 C C . ALA A 1 183 ? -23.669 10.153 30.880 1.00 88.81 183 ALA A C 1
ATOM 1392 O O . ALA A 1 183 ? -24.291 10.008 31.929 1.00 88.81 183 ALA A O 1
ATOM 1393 N N . HIS A 1 184 ? -22.801 11.154 30.693 1.00 85.50 184 HIS A N 1
ATOM 1394 C CA . HIS A 1 184 ? -22.511 12.159 31.720 1.00 85.50 184 HIS A CA 1
ATOM 1395 C C . HIS A 1 184 ? -23.717 13.045 32.041 1.00 85.50 184 HIS A C 1
ATOM 1397 O O . HIS A 1 184 ? -23.966 13.318 33.212 1.00 85.50 184 HIS A O 1
ATOM 1403 N N . ALA A 1 185 ? -24.489 13.455 31.033 1.00 84.81 185 ALA A N 1
ATOM 1404 C CA . ALA A 1 185 ? -25.693 14.259 31.234 1.00 84.81 185 ALA A CA 1
ATOM 1405 C C . ALA A 1 185 ? -26.808 13.500 31.980 1.00 84.81 185 ALA A C 1
ATOM 1407 O O . ALA A 1 185 ? -27.605 14.118 32.682 1.00 84.81 185 ALA A O 1
ATOM 1408 N N . ALA A 1 186 ? -26.869 12.169 31.849 1.00 73.38 186 ALA A N 1
ATOM 1409 C CA . ALA A 1 186 ? -27.832 11.335 32.571 1.00 73.38 186 ALA A CA 1
ATOM 1410 C C . ALA A 1 186 ? -27.504 11.207 34.072 1.00 73.38 186 ALA A C 1
ATOM 1412 O O . ALA A 1 186 ? -28.409 11.061 34.895 1.00 73.38 186 ALA A O 1
ATOM 1413 N N . THR A 1 187 ? -26.229 11.321 34.444 1.00 72.50 187 THR A N 1
ATOM 1414 C CA . THR A 1 187 ? -25.779 11.580 35.820 1.00 72.50 187 THR A CA 1
ATOM 1415 C C . THR A 1 187 ? -25.938 13.066 36.145 1.00 72.50 187 THR A C 1
ATOM 1417 O O . THR A 1 187 ? -24.967 13.811 36.251 1.00 72.50 187 THR A O 1
ATOM 1420 N N . GLY A 1 188 ? -27.186 13.520 36.258 1.00 61.94 188 GLY A N 1
ATOM 1421 C CA . GLY A 1 188 ? -27.490 14.874 36.719 1.00 61.94 188 GLY A CA 1
ATOM 1422 C C . GLY A 1 188 ? -26.930 15.153 38.126 1.00 61.94 188 GLY A C 1
ATOM 1423 O O . GLY A 1 188 ? -26.645 14.210 38.874 1.00 61.94 188 GLY A O 1
ATOM 1424 N N . PRO A 1 189 ? -26.770 16.437 38.502 1.00 56.31 189 PRO A N 1
ATOM 1425 C CA . PRO A 1 189 ? -26.345 16.819 39.841 1.00 56.31 189 PRO A CA 1
ATOM 1426 C C . PRO A 1 189 ? -27.326 16.231 40.855 1.00 56.31 189 PRO A C 1
ATOM 1428 O O . PRO A 1 189 ? -28.534 16.434 40.758 1.00 56.31 189 PRO A O 1
ATOM 1431 N N . VAL A 1 190 ? -26.804 15.478 41.821 1.00 60.88 190 VAL A N 1
ATOM 1432 C CA . VAL A 1 190 ? -27.555 15.153 43.030 1.00 60.88 190 VAL A CA 1
ATOM 1433 C C . VAL A 1 190 ? -27.830 16.494 43.697 1.00 60.88 190 VAL A C 1
ATOM 1435 O O . VAL A 1 190 ? -26.909 17.098 44.247 1.00 60.88 190 VAL A O 1
ATOM 1438 N N . ASP A 1 191 ? -29.063 16.988 43.578 1.00 53.81 191 ASP A N 1
ATOM 1439 C CA . ASP A 1 191 ? -29.559 18.100 44.377 1.00 53.81 191 ASP A CA 1
ATOM 1440 C C . ASP A 1 191 ? -29.325 17.740 45.847 1.00 53.81 191 ASP A C 1
ATOM 1442 O O . ASP A 1 191 ? -30.065 16.969 46.459 1.00 53.81 191 ASP A O 1
ATOM 1446 N N . ALA A 1 192 ? -28.248 18.284 46.411 1.00 56.81 192 ALA A N 1
ATOM 1447 C CA . ALA A 1 192 ? -28.012 18.354 47.840 1.00 56.81 192 ALA A CA 1
ATOM 1448 C C . ALA A 1 192 ? -28.965 19.411 48.420 1.00 56.81 192 ALA A C 1
ATOM 1450 O O . ALA A 1 192 ? -28.551 20.474 48.876 1.00 56.81 192 ALA A O 1
ATOM 1451 N N . ALA A 1 193 ? -30.263 19.127 48.346 1.00 57.88 193 ALA A N 1
ATOM 1452 C CA . ALA A 1 193 ? -31.309 19.845 49.050 1.00 57.88 193 ALA A CA 1
ATOM 1453 C C . ALA A 1 193 ? -31.749 18.976 50.238 1.00 57.88 193 ALA A C 1
ATOM 1455 O O . ALA A 1 193 ? -32.399 17.948 50.066 1.00 57.88 193 ALA A O 1
ATOM 1456 N N . GLY A 1 194 ? -31.335 19.380 51.439 1.00 51.59 194 GLY A N 1
ATOM 1457 C CA . GLY A 1 194 ? -31.638 18.711 52.705 1.00 51.59 194 GLY A CA 1
ATOM 1458 C C . GLY A 1 194 ? -30.636 19.129 53.786 1.00 51.59 194 GLY A C 1
ATOM 1459 O O . GLY A 1 194 ? -29.722 18.381 54.100 1.00 51.59 194 GLY A O 1
ATOM 1460 N N . GLU A 1 195 ? -30.571 20.410 54.150 1.00 47.38 195 GLU A N 1
ATOM 1461 C CA . GLU A 1 195 ? -31.356 21.006 55.247 1.00 47.38 195 GLU A CA 1
ATOM 1462 C C . GLU A 1 195 ? -30.533 21.069 56.544 1.00 47.38 195 GLU A C 1
ATOM 1464 O O . GLU A 1 195 ? -30.350 20.093 57.265 1.00 47.38 195 GLU A O 1
ATOM 1469 N N . ALA A 1 196 ? -30.005 22.262 56.825 1.00 53.94 196 ALA A N 1
ATOM 1470 C CA . ALA A 1 196 ? -29.500 22.618 58.140 1.00 53.94 196 ALA A CA 1
ATOM 1471 C C . ALA A 1 196 ? -30.677 23.110 59.000 1.00 53.94 196 ALA A C 1
ATOM 1473 O O . ALA A 1 196 ? -31.241 24.168 58.726 1.00 53.94 196 ALA A O 1
ATOM 1474 N N . GLY A 1 197 ? -31.009 22.364 60.055 1.00 42.72 197 GLY A N 1
ATOM 1475 C CA . GLY A 1 197 ? -31.945 22.761 61.110 1.00 42.72 197 GLY A CA 1
ATOM 1476 C C . GLY A 1 197 ? -31.700 21.951 62.399 1.00 42.72 197 GLY A C 1
ATOM 1477 O O . GLY A 1 197 ? -31.601 20.728 62.308 1.00 42.72 197 GLY A O 1
ATOM 1478 N N . PRO A 1 198 ? -31.538 22.578 63.586 1.00 58.06 198 PRO A N 1
ATOM 1479 C CA . PRO A 1 198 ? -31.058 21.911 64.801 1.00 58.06 198 PRO A CA 1
ATOM 1480 C C . PRO A 1 198 ? -32.171 21.437 65.763 1.00 58.06 198 PRO A C 1
ATOM 1482 O O . PRO A 1 198 ? -33.253 22.004 65.806 1.00 58.06 198 PRO A O 1
ATOM 1485 N N . ALA A 1 199 ? -31.803 20.458 66.603 1.00 50.28 199 ALA A N 1
ATOM 1486 C CA . ALA A 1 199 ? -32.318 20.124 67.943 1.00 50.28 199 ALA A CA 1
ATOM 1487 C C . ALA A 1 199 ? -33.837 19.895 68.156 1.00 50.28 199 ALA A C 1
ATOM 1489 O O . ALA A 1 199 ? -34.628 20.828 68.241 1.00 50.28 199 ALA A O 1
ATOM 1490 N N . GLY A 1 200 ? -34.212 18.646 68.461 1.00 40.88 200 GLY A N 1
ATOM 1491 C CA . GLY A 1 200 ? -35.506 18.311 69.066 1.00 40.88 200 GLY A CA 1
ATOM 1492 C C . GLY A 1 200 ? -35.638 16.818 69.367 1.00 40.88 200 GLY A C 1
ATOM 1493 O O . GLY A 1 200 ? -35.386 15.986 68.509 1.00 40.88 200 GLY A O 1
ATOM 1494 N N . ALA A 1 201 ? -35.965 16.487 70.612 1.00 48.41 201 ALA A N 1
ATOM 1495 C CA . ALA A 1 201 ? -35.924 15.156 71.207 1.00 48.41 201 ALA A CA 1
ATOM 1496 C C . ALA A 1 201 ? -37.035 14.177 70.759 1.00 48.41 201 ALA A C 1
ATOM 1498 O O . ALA A 1 201 ? -38.097 14.594 70.312 1.00 48.41 201 ALA A O 1
ATOM 1499 N N . ALA A 1 202 ? -36.790 12.897 71.084 1.00 45.66 202 ALA A N 1
ATOM 1500 C CA . ALA A 1 202 ? -37.726 11.862 71.561 1.00 45.66 202 ALA A CA 1
ATOM 1501 C C . ALA A 1 202 ? -37.854 10.580 70.709 1.00 45.66 202 ALA A C 1
ATOM 1503 O O . ALA A 1 202 ? -38.061 10.588 69.502 1.00 45.66 202 ALA A O 1
ATOM 1504 N N . SER A 1 203 ? -37.725 9.468 71.437 1.00 47.66 203 SER A N 1
ATOM 1505 C CA . SER A 1 203 ? -37.810 8.053 71.075 1.00 47.66 203 SER A CA 1
ATOM 1506 C C . SER A 1 203 ? -39.098 7.613 70.373 1.00 47.66 203 SER A C 1
ATOM 1508 O O . SER A 1 203 ? -40.169 8.083 70.736 1.00 47.66 203 SER A O 1
ATOM 1510 N N . ALA A 1 204 ? -39.014 6.547 69.565 1.00 41.81 204 ALA A N 1
ATOM 1511 C CA . ALA A 1 204 ? -39.890 5.369 69.682 1.00 41.81 204 ALA A CA 1
ATOM 1512 C C . ALA A 1 204 ? -39.389 4.191 68.820 1.00 41.81 204 ALA A C 1
ATOM 1514 O O . ALA A 1 204 ? -38.957 4.359 67.685 1.00 41.81 204 ALA A O 1
ATOM 1515 N N . LEU A 1 205 ? -39.456 2.995 69.409 1.00 51.16 205 LEU A N 1
ATOM 1516 C CA . LEU A 1 205 ? -39.132 1.679 68.852 1.00 51.16 205 LEU A CA 1
ATOM 1517 C C . LEU A 1 205 ? -40.193 1.194 67.849 1.00 51.16 205 LEU A C 1
ATOM 1519 O O . LEU A 1 205 ? -41.382 1.413 68.063 1.00 51.16 205 LEU A O 1
ATOM 1523 N N . GLY A 1 206 ? -39.776 0.409 66.850 1.00 38.38 206 GLY A N 1
ATOM 1524 C CA . GLY A 1 206 ? -40.678 -0.443 66.066 1.00 38.38 206 GLY A CA 1
ATOM 1525 C C . GLY A 1 206 ? -40.012 -1.095 64.841 1.00 38.38 206 GLY A C 1
ATOM 1526 O O . GLY A 1 206 ? -39.608 -0.364 63.942 1.00 38.38 206 GLY A O 1
ATOM 1527 N N . PRO A 1 207 ? -39.884 -2.437 64.771 1.00 68.69 207 PRO A N 1
ATOM 1528 C CA . PRO A 1 207 ? -39.233 -3.148 63.667 1.00 68.69 207 PRO A CA 1
ATOM 1529 C C . PRO A 1 207 ? -40.252 -3.758 62.691 1.00 68.69 207 PRO A C 1
ATOM 1531 O O . PRO A 1 207 ? -41.249 -4.302 63.150 1.00 68.69 207 PRO A O 1
ATOM 1534 N N . THR A 1 208 ? -39.985 -3.787 61.377 1.00 41.16 208 THR A N 1
ATOM 1535 C CA . THR A 1 208 ? -40.430 -4.868 60.457 1.00 41.16 208 THR A CA 1
ATOM 1536 C C . THR A 1 208 ? -39.648 -4.802 59.129 1.00 41.16 208 THR A C 1
ATOM 1538 O O . THR A 1 208 ? -39.487 -3.734 58.551 1.00 41.16 208 THR A O 1
ATOM 1541 N N . ALA A 1 209 ? -39.185 -5.952 58.640 1.00 47.56 209 ALA A N 1
ATOM 1542 C CA . ALA A 1 209 ? -38.625 -6.217 57.301 1.00 47.56 209 ALA A CA 1
ATOM 1543 C C . ALA A 1 209 ? -39.397 -7.424 56.691 1.00 47.56 209 ALA A C 1
ATOM 1545 O O . ALA A 1 209 ? -40.170 -8.018 57.448 1.00 47.56 209 ALA A O 1
ATOM 1546 N N . PRO A 1 210 ? -39.151 -7.950 55.462 1.00 64.31 210 PRO A N 1
ATOM 1547 C CA . PRO A 1 210 ? -38.532 -7.442 54.220 1.00 64.31 210 PRO A CA 1
ATOM 1548 C C . PRO A 1 210 ? -39.458 -7.742 52.979 1.00 64.31 210 PRO A C 1
ATOM 1550 O O . PRO A 1 210 ? -40.659 -7.525 53.087 1.00 64.31 210 PRO A O 1
ATOM 1553 N N . PRO A 1 211 ? -38.985 -8.245 51.811 1.00 61.03 211 PRO A N 1
ATOM 1554 C CA . PRO A 1 211 ? -38.596 -7.507 50.604 1.00 61.03 211 PRO A CA 1
ATOM 1555 C C . PRO A 1 211 ? -39.544 -7.722 49.396 1.00 61.03 211 PRO A C 1
ATOM 1557 O O . PRO A 1 211 ? -40.168 -8.769 49.250 1.00 61.03 211 PRO A O 1
ATOM 1560 N N . GLY A 1 212 ? -39.581 -6.767 48.461 1.00 42.97 212 GLY A N 1
ATOM 1561 C CA . GLY A 1 212 ? -40.304 -6.893 47.189 1.00 42.97 212 GLY A CA 1
ATOM 1562 C C . GLY A 1 212 ? -39.417 -6.543 45.999 1.00 42.97 212 GLY A C 1
ATOM 1563 O O . GLY A 1 212 ? -39.234 -5.373 45.681 1.00 42.97 212 GLY A O 1
ATOM 1564 N N . ALA A 1 213 ? -38.865 -7.568 45.350 1.00 52.66 213 ALA A N 1
ATOM 1565 C CA . ALA A 1 213 ? -38.207 -7.467 44.054 1.00 52.66 213 ALA A CA 1
ATOM 1566 C C . ALA A 1 213 ? -39.270 -7.397 42.944 1.00 52.66 213 ALA A C 1
ATOM 1568 O O . ALA A 1 213 ? -40.093 -8.301 42.815 1.00 52.66 213 ALA A O 1
ATOM 1569 N N . GLY A 1 214 ? -39.245 -6.339 42.133 1.00 48.28 214 GLY A N 1
ATOM 1570 C CA . GLY A 1 214 ? -40.116 -6.168 40.970 1.00 48.28 214 GLY A CA 1
ATOM 1571 C C . GLY A 1 214 ? -39.384 -5.382 39.892 1.00 48.28 214 GLY A C 1
ATOM 1572 O O . GLY A 1 214 ? -39.236 -4.167 39.991 1.00 48.28 214 GLY A O 1
ATOM 1573 N N . GLY A 1 215 ? -38.852 -6.107 38.909 1.00 44.94 215 GLY A N 1
ATOM 1574 C CA . GLY A 1 215 ? -37.961 -5.600 37.874 1.00 44.94 215 GLY A CA 1
ATOM 1575 C C . GLY A 1 215 ? -38.607 -4.623 36.888 1.00 44.94 215 GLY A C 1
ATOM 1576 O O . GLY A 1 215 ? -39.695 -4.841 36.367 1.00 44.94 215 GLY A O 1
ATOM 1577 N N . THR A 1 216 ? -37.854 -3.555 36.627 1.00 45.66 216 THR A N 1
ATOM 1578 C CA . THR A 1 216 ? -37.488 -3.032 35.298 1.00 45.66 216 THR A CA 1
ATOM 1579 C C . THR A 1 216 ? -38.552 -2.991 34.194 1.00 45.66 216 THR A C 1
ATOM 1581 O O . THR A 1 216 ? -38.728 -3.924 33.416 1.00 45.66 216 THR A O 1
ATOM 1584 N N . ARG A 1 217 ? -39.133 -1.789 34.070 1.00 46.47 217 ARG A N 1
ATOM 1585 C CA . ARG A 1 217 ? -39.445 -1.037 32.838 1.00 46.47 217 ARG A CA 1
ATOM 1586 C C . ARG A 1 217 ? -38.996 -1.694 31.521 1.00 46.47 217 ARG A C 1
ATOM 1588 O O . ARG A 1 217 ? -37.836 -1.593 31.130 1.00 46.47 217 ARG A O 1
ATOM 1595 N N . GLY A 1 218 ? -39.965 -2.206 30.767 1.00 50.00 218 GLY A N 1
ATOM 1596 C CA . GLY A 1 218 ? -39.902 -2.253 29.310 1.00 50.00 218 GLY A CA 1
ATOM 1597 C C . GLY A 1 218 ? -40.372 -0.915 28.738 1.00 50.00 218 GLY A C 1
ATOM 1598 O O . GLY A 1 218 ? -41.567 -0.702 28.564 1.00 50.00 218 GLY A O 1
ATOM 1599 N N . SER A 1 219 ? -39.444 -0.003 28.455 1.00 50.19 219 SER A N 1
ATOM 1600 C CA . SER A 1 219 ? -39.705 1.141 27.577 1.00 50.19 219 SER A CA 1
ATOM 1601 C C . SER A 1 219 ? -38.902 0.928 26.306 1.00 50.19 219 SER A C 1
ATOM 1603 O O . SER A 1 219 ? -37.689 1.122 26.282 1.00 50.19 219 SER A O 1
ATOM 1605 N N . GLY A 1 220 ? -39.597 0.481 25.260 1.00 47.44 220 GLY A N 1
ATOM 1606 C CA . GLY A 1 220 ? -39.077 0.446 23.904 1.00 47.44 220 GLY A CA 1
ATOM 1607 C C . GLY A 1 220 ? -38.721 1.859 23.4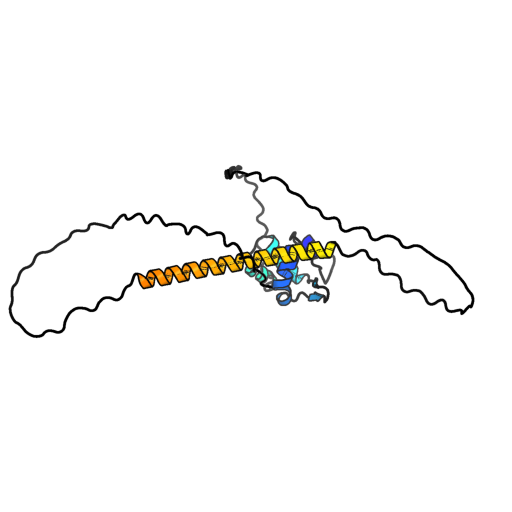60 1.00 47.44 220 GLY A C 1
ATOM 1608 O O . GLY A 1 220 ? -39.576 2.611 23.002 1.00 47.44 220 GLY A O 1
ATOM 1609 N N . LEU A 1 221 ? -37.446 2.216 23.589 1.00 49.59 221 LEU A N 1
ATOM 1610 C CA . LEU A 1 221 ? -36.859 3.298 22.818 1.00 49.59 221 LEU A CA 1
ATOM 1611 C C . LEU A 1 221 ? -36.699 2.777 21.391 1.00 49.59 221 LEU A C 1
ATOM 1613 O O . LEU A 1 221 ? -35.671 2.214 21.017 1.00 49.59 221 LEU A O 1
ATOM 1617 N N . LEU A 1 222 ? -37.761 2.961 20.604 1.00 48.75 222 LEU A N 1
ATOM 1618 C CA . LEU A 1 222 ? -37.659 3.150 19.163 1.00 48.75 222 LEU A CA 1
ATOM 1619 C C . LEU A 1 222 ? -36.598 4.229 18.942 1.00 48.75 222 LEU A C 1
ATOM 1621 O O . LEU A 1 222 ? -36.850 5.425 19.079 1.00 48.75 222 LEU A O 1
ATOM 1625 N N . ARG A 1 223 ? -35.374 3.771 18.688 1.00 47.56 223 ARG A N 1
ATOM 1626 C CA . ARG A 1 223 ? -34.233 4.592 18.319 1.00 47.56 223 ARG A CA 1
ATOM 1627 C C . ARG A 1 223 ? -34.616 5.269 17.006 1.00 47.56 223 ARG A C 1
ATOM 1629 O O . ARG A 1 223 ? -34.539 4.639 15.954 1.00 47.56 223 ARG A O 1
ATOM 1636 N N . GLN A 1 224 ? -35.097 6.514 17.079 1.00 48.25 224 GLN A N 1
ATOM 1637 C CA . GLN A 1 224 ? -35.236 7.371 15.906 1.00 48.25 224 GLN A CA 1
ATOM 1638 C C . GLN A 1 224 ? -33.879 7.365 15.210 1.00 48.25 224 GLN A C 1
ATOM 1640 O O . GLN A 1 224 ? -32.883 7.832 15.767 1.00 48.25 224 GLN A O 1
ATOM 1645 N N . GLN A 1 225 ? -33.824 6.762 14.026 1.00 45.09 225 GLN A N 1
ATOM 1646 C CA . GLN A 1 225 ? -32.677 6.962 13.167 1.00 45.09 225 GLN A CA 1
ATOM 1647 C C . GLN A 1 225 ? -32.655 8.441 12.773 1.00 45.09 225 GLN A C 1
ATOM 1649 O O . GLN A 1 225 ? -33.702 8.970 12.389 1.00 45.09 225 GLN A O 1
ATOM 1654 N N . PRO A 1 226 ? -31.502 9.119 12.869 1.00 50.41 226 PRO A N 1
ATOM 1655 C CA . PRO A 1 226 ? -31.376 10.463 12.343 1.00 50.41 226 PRO A CA 1
ATOM 1656 C C . PRO A 1 226 ? -31.606 10.392 10.833 1.00 50.41 226 PRO A C 1
ATOM 1658 O O . PRO A 1 226 ? -30.841 9.767 10.099 1.00 50.41 226 PRO A O 1
ATOM 1661 N N . SER A 1 227 ? -32.696 11.000 10.368 1.00 55.19 227 SER A N 1
ATOM 1662 C CA . SER A 1 227 ? -32.915 11.219 8.946 1.00 55.19 227 SER A CA 1
ATOM 1663 C C . SER A 1 227 ? -31.785 12.115 8.451 1.00 55.19 227 SER A C 1
ATOM 1665 O O . SER A 1 227 ? -31.716 13.286 8.828 1.00 55.19 227 SER A O 1
ATOM 1667 N N . TYR A 1 228 ? -30.884 11.563 7.643 1.00 43.34 228 TYR A N 1
ATOM 1668 C CA . TYR A 1 228 ? -29.871 12.344 6.949 1.00 43.34 228 TYR A CA 1
ATOM 1669 C C . TYR A 1 228 ? -30.592 13.314 6.010 1.00 43.34 228 TYR A C 1
ATOM 1671 O O . TYR A 1 228 ? -31.057 12.927 4.938 1.00 43.34 228 TYR A O 1
ATOM 1679 N N . GLN A 1 229 ? -30.726 14.576 6.426 1.00 48.31 229 GLN A N 1
ATOM 1680 C CA . GLN A 1 229 ? -31.065 15.638 5.491 1.00 48.31 229 GLN A CA 1
ATOM 1681 C C . GLN A 1 229 ? -29.912 15.740 4.499 1.00 48.31 229 GLN A C 1
ATOM 1683 O O . GLN A 1 229 ? -28.776 16.038 4.867 1.00 48.31 229 GLN A O 1
ATOM 1688 N N . LYS A 1 230 ? -30.220 15.423 3.242 1.00 55.12 230 LYS A N 1
ATOM 1689 C CA . LYS A 1 230 ? -29.337 15.592 2.095 1.00 55.12 230 LYS A CA 1
ATOM 1690 C C . LYS A 1 230 ? -28.852 17.042 2.081 1.00 55.12 230 LYS A C 1
ATOM 1692 O O . LYS A 1 230 ? -29.647 17.958 1.889 1.00 55.12 230 LYS A O 1
ATOM 1697 N N . TRP A 1 231 ? -27.566 17.240 2.351 1.00 46.12 231 TRP A N 1
ATOM 1698 C CA . TRP A 1 231 ? -26.946 18.556 2.320 1.00 46.12 231 TRP A CA 1
ATOM 1699 C C . TRP A 1 231 ? -26.805 18.986 0.857 1.00 46.12 231 TRP A C 1
ATOM 1701 O O . TRP A 1 231 ? -26.062 18.371 0.094 1.00 46.12 231 TRP A O 1
ATOM 1711 N N . GLU A 1 232 ? -27.570 19.998 0.452 1.00 55.31 232 GLU A N 1
ATOM 1712 C CA . GLU A 1 232 ? -27.450 20.637 -0.859 1.00 55.31 232 GLU A CA 1
ATOM 1713 C C . GLU A 1 232 ? -26.466 21.814 -0.706 1.00 55.31 232 GLU A C 1
ATOM 1715 O O . GLU A 1 232 ? -26.758 22.745 0.053 1.00 55.31 232 GLU A O 1
ATOM 1720 N N . PRO A 1 233 ? -25.290 21.792 -1.362 1.00 57.75 233 PRO A N 1
ATOM 1721 C CA . PRO A 1 233 ? -24.358 22.912 -1.320 1.00 57.75 233 PRO A CA 1
ATOM 1722 C C . PRO A 1 233 ? -25.027 24.146 -1.926 1.00 57.75 233 PRO A C 1
ATOM 1724 O O . PRO A 1 233 ? -25.358 24.178 -3.111 1.00 57.75 233 PRO A O 1
ATOM 1727 N N . GLY A 1 234 ? -25.247 25.154 -1.081 1.00 56.94 234 GLY A N 1
ATOM 1728 C CA . GLY A 1 234 ? -25.890 26.404 -1.457 1.00 56.94 234 GLY A CA 1
ATOM 1729 C C . GLY A 1 234 ? -25.190 27.057 -2.644 1.00 56.94 234 GLY A C 1
ATOM 1730 O O . GLY A 1 234 ? -23.988 27.317 -2.609 1.00 56.94 234 GLY A O 1
ATOM 1731 N N . ALA A 1 235 ? -25.971 27.335 -3.688 1.00 51.94 235 ALA A N 1
ATOM 1732 C CA . ALA A 1 235 ? -25.572 28.179 -4.798 1.00 51.94 235 ALA A CA 1
ATOM 1733 C C . ALA A 1 235 ? -25.120 29.536 -4.243 1.00 51.94 235 ALA A C 1
ATOM 1735 O O . ALA A 1 235 ? -25.931 30.321 -3.747 1.00 51.94 235 ALA A O 1
ATOM 1736 N N . LEU A 1 236 ? -23.815 29.797 -4.305 1.00 53.56 236 LEU A N 1
ATOM 1737 C CA . LEU A 1 236 ? -23.257 31.119 -4.061 1.00 53.56 236 LEU A CA 1
ATOM 1738 C C . LEU A 1 236 ? -23.798 32.051 -5.148 1.00 53.56 236 LEU A C 1
ATOM 1740 O O . LEU A 1 236 ? -23.321 32.079 -6.281 1.00 53.56 236 LEU A O 1
ATOM 1744 N N . SER A 1 237 ? -24.857 32.769 -4.786 1.00 56.00 237 SER A N 1
ATOM 1745 C CA . SER A 1 237 ? -25.396 33.902 -5.521 1.00 56.00 237 SER A CA 1
ATOM 1746 C C . SER A 1 237 ? -24.308 34.968 -5.618 1.00 56.00 237 SER A C 1
ATOM 1748 O O . SER A 1 237 ? -24.042 35.675 -4.647 1.00 56.00 237 SER A O 1
ATOM 1750 N N . ASN A 1 238 ? -23.683 35.082 -6.788 1.00 56.31 238 ASN A N 1
ATOM 1751 C CA . ASN A 1 238 ? -22.910 36.261 -7.154 1.00 56.31 238 ASN A CA 1
ATOM 1752 C C . ASN A 1 238 ? -23.866 37.460 -7.184 1.00 56.31 238 ASN A C 1
ATOM 1754 O O . ASN A 1 238 ? -24.697 37.568 -8.086 1.00 56.31 238 ASN A O 1
ATOM 1758 N N . SER A 1 239 ? -23.767 38.329 -6.177 1.00 52.06 239 SER A N 1
ATOM 1759 C CA . SER A 1 239 ? -24.328 39.677 -6.264 1.00 52.06 239 SER A CA 1
ATOM 1760 C C . SER A 1 239 ? -23.434 40.542 -7.163 1.00 52.06 239 SER A C 1
ATOM 1762 O O . SER A 1 239 ? -22.213 40.386 -7.098 1.00 52.06 239 SER A O 1
ATOM 1764 N N . PRO A 1 240 ? -24.040 41.400 -8.001 1.00 63.72 240 PRO A N 1
ATOM 1765 C CA . PRO A 1 240 ? -23.359 42.217 -9.005 1.00 63.72 240 PRO A CA 1
ATOM 1766 C C . PRO A 1 240 ? -22.477 43.323 -8.416 1.00 63.72 240 PRO A C 1
ATOM 1768 O O . PRO A 1 240 ? -22.779 43.800 -7.297 1.00 63.72 240 PRO A O 1
#

Sequence (240 aa):
MDLRTEYTVPDVAVMTGLPIPKVRYYAHLYGDFLGATCSPFGDWTFRAEHLPFFRALAQGLPPATALKAVVDPAFTLPGPPVGHTDGYPAGNVQRDCGGDVQRHPATGSQRHPPADAYHTSGADDPSSGHLAEKPAPARPPLTAPVRDLDERLDELTLQVQDLCEETKQVQILLSQVIGLLQAHAATGPVDAAGEAGPAGAASALGPTAPPGAGGTRGSGLLRQQPSYQKWEPGALSNSP